Protein AF-A0A1F7TCH9-F1 (afdb_monomer_lite)

Sequence (251 aa):
MRGRGLLPLLASLLLLGGCVSLDEFERKTSEAASLRRQLDDAQARIGSLAHDAQNLRQQLEQKRVENEELTQSLSMARRYSQQTESRVADLRAQVSTQKQESETTGEKLVRIQKEFEDNLQKTRQLEASLNDTRARLARFEDRVRLQAQLEKDLEAQLAAEAKAKSVEVKREGEVVVITVASGILFAPGSVAIKSQGNKVLAKIAAALRRYPNREVQVRGNTDNQRISERLAERWETNWELSAGRATRVLR

Structure (mmCIF, N/CA/C/O backbone):
data_AF-A0A1F7TCH9-F1
#
_entry.id   AF-A0A1F7TCH9-F1
#
loop_
_atom_site.group_PDB
_atom_site.id
_atom_site.type_symbol
_atom_site.label_atom_id
_atom_site.label_alt_id
_atom_site.label_comp_id
_atom_site.label_asym_id
_atom_site.label_entity_id
_atom_site.label_seq_id
_atom_site.pdbx_PDB_ins_code
_atom_site.Cartn_x
_atom_site.Cartn_y
_atom_site.Cartn_z
_atom_site.occupancy
_atom_site.B_iso_or_equiv
_atom_site.auth_seq_id
_atom_site.auth_comp_id
_atom_site.auth_asym_id
_atom_site.auth_atom_id
_atom_site.pdbx_PDB_model_num
ATOM 1 N N . MET A 1 1 ? 63.337 46.491 -113.626 1.00 37.78 1 MET A N 1
ATOM 2 C CA . MET A 1 1 ? 64.619 47.207 -113.828 1.00 37.78 1 MET A CA 1
ATOM 3 C C . MET A 1 1 ? 65.757 46.204 -113.682 1.00 37.78 1 MET A C 1
ATOM 5 O O . MET A 1 1 ? 65.764 45.545 -112.660 1.00 37.78 1 MET A O 1
ATOM 9 N N . ARG A 1 2 ? 66.621 46.098 -114.714 1.00 38.12 2 ARG A N 1
ATOM 10 C CA . ARG A 1 2 ? 68.010 45.550 -114.779 1.00 38.12 2 ARG A CA 1
ATOM 11 C C . ARG A 1 2 ? 68.313 44.264 -113.967 1.00 38.12 2 ARG A C 1
ATOM 13 O O . ARG A 1 2 ? 68.213 44.292 -112.759 1.00 38.12 2 ARG A O 1
ATOM 20 N N . GLY A 1 3 ? 68.792 43.136 -114.494 1.00 42.72 3 GLY A N 1
ATOM 21 C CA . GLY A 1 3 ? 69.351 42.761 -115.795 1.00 42.72 3 GLY A CA 1
ATOM 22 C C . GLY A 1 3 ? 70.531 41.782 -115.599 1.00 42.72 3 GLY A C 1
ATOM 23 O O . GLY A 1 3 ? 71.309 42.012 -114.685 1.00 42.72 3 GLY A O 1
ATOM 24 N N . ARG A 1 4 ? 70.684 40.808 -116.526 1.00 46.72 4 ARG A N 1
ATOM 25 C CA . ARG A 1 4 ? 71.926 40.079 -116.940 1.00 46.72 4 ARG A CA 1
ATOM 26 C C . ARG A 1 4 ? 72.591 39.145 -115.898 1.00 46.72 4 ARG A C 1
ATOM 28 O O . ARG A 1 4 ? 72.576 39.447 -114.723 1.00 46.72 4 ARG A O 1
ATOM 35 N N . GLY A 1 5 ? 73.227 38.014 -116.229 1.00 43.25 5 GLY A N 1
ATOM 36 C CA . GLY A 1 5 ? 73.620 37.343 -117.483 1.00 43.25 5 GLY A CA 1
ATOM 37 C C . GLY A 1 5 ? 74.089 35.896 -117.166 1.00 43.25 5 GLY A C 1
ATOM 38 O O . GLY A 1 5 ? 74.333 35.586 -116.006 1.00 43.25 5 GLY A O 1
ATOM 39 N N . LEU A 1 6 ? 73.947 34.942 -118.100 1.00 44.69 6 LEU A N 1
ATOM 40 C CA . LEU A 1 6 ? 75.022 34.318 -118.915 1.00 44.69 6 LEU A CA 1
ATOM 41 C C . LEU A 1 6 ? 76.190 33.702 -118.101 1.00 44.69 6 LEU A C 1
ATOM 43 O O . LEU A 1 6 ? 76.965 34.447 -117.523 1.00 44.69 6 LEU A O 1
ATOM 47 N N . LEU A 1 7 ? 76.299 32.368 -117.970 1.00 46.91 7 LEU A N 1
ATOM 48 C CA . LEU A 1 7 ? 76.867 31.340 -118.893 1.00 46.91 7 LEU A CA 1
ATOM 49 C C . LEU A 1 7 ? 78.224 30.796 -118.308 1.00 46.91 7 LEU A C 1
ATOM 51 O O . LEU A 1 7 ? 78.677 31.346 -117.311 1.00 46.91 7 LEU A O 1
ATOM 55 N N . PRO A 1 8 ? 78.835 29.694 -118.803 1.00 66.56 8 PRO A N 1
ATOM 56 C CA . PRO A 1 8 ? 78.989 28.394 -118.123 1.00 66.56 8 PRO A CA 1
ATOM 57 C C . PRO A 1 8 ? 80.446 27.830 -118.219 1.00 66.56 8 PRO A C 1
ATOM 59 O O . PRO A 1 8 ? 81.378 28.613 -118.334 1.00 66.56 8 PRO A O 1
ATOM 62 N N . LEU A 1 9 ? 80.595 26.488 -118.266 1.00 44.91 9 LEU A N 1
ATOM 63 C CA . LEU A 1 9 ? 81.746 25.602 -118.612 1.00 44.91 9 LEU A CA 1
ATOM 64 C C . LEU A 1 9 ? 82.319 24.793 -117.426 1.00 44.91 9 LEU A C 1
ATOM 66 O O . LEU A 1 9 ? 82.747 25.365 -116.433 1.00 44.91 9 LEU A O 1
ATOM 70 N N . LEU A 1 10 ? 82.158 23.451 -117.405 1.00 45.69 10 LEU A N 1
ATOM 71 C CA . LEU A 1 10 ? 82.944 22.407 -118.126 1.00 45.69 10 LEU A CA 1
ATOM 72 C C . LEU A 1 10 ? 84.421 22.455 -117.705 1.00 45.69 10 LEU A C 1
ATOM 74 O O . LEU A 1 10 ? 85.024 23.513 -117.739 1.00 45.69 10 LEU A O 1
ATOM 78 N N . ALA A 1 11 ? 85.141 21.387 -117.397 1.00 49.59 11 ALA A N 1
ATOM 79 C CA . ALA A 1 11 ? 84.947 19.944 -117.312 1.00 49.59 11 ALA A CA 1
ATOM 80 C C . ALA A 1 11 ? 86.250 19.418 -116.680 1.00 49.59 11 ALA A C 1
ATOM 82 O O . ALA A 1 11 ? 87.277 20.073 -116.850 1.00 49.59 11 ALA A O 1
ATOM 83 N N . SER A 1 12 ? 86.265 18.248 -116.039 1.00 44.25 12 SER A N 1
ATOM 84 C CA . SER A 1 12 ? 87.438 17.350 -116.051 1.00 44.25 12 SER A CA 1
ATOM 85 C C . SER A 1 12 ? 87.080 16.000 -115.442 1.00 44.25 12 SER A C 1
ATOM 87 O O . SER A 1 12 ? 86.873 15.857 -114.242 1.00 44.25 12 SER A O 1
ATOM 89 N N . LEU A 1 13 ? 86.983 15.029 -116.342 1.00 58.38 13 LEU A N 1
ATOM 90 C CA . LEU A 1 13 ? 86.804 13.604 -116.126 1.00 58.38 13 LEU A CA 1
ATOM 91 C C . LEU A 1 13 ? 88.137 13.001 -115.648 1.00 58.38 13 LEU A C 1
ATOM 93 O O . LEU A 1 13 ? 89.156 13.225 -116.295 1.00 58.38 13 LEU A O 1
ATOM 97 N N . LEU A 1 14 ? 88.131 12.186 -114.592 1.00 48.84 14 LEU A N 1
ATOM 98 C CA . LEU A 1 14 ? 89.196 11.213 -114.319 1.00 48.84 14 LEU A CA 1
ATOM 99 C C . LEU A 1 14 ? 88.549 9.902 -113.859 1.00 48.84 14 LEU A C 1
ATOM 101 O O . LEU A 1 14 ? 88.184 9.717 -112.701 1.00 48.84 14 LEU A O 1
ATOM 105 N N . LEU A 1 15 ? 88.357 9.025 -114.844 1.00 48.44 15 LEU A N 1
ATOM 106 C CA . LEU A 1 15 ? 87.973 7.625 -114.709 1.00 48.44 15 LEU A CA 1
ATOM 107 C C . LEU A 1 15 ? 89.204 6.813 -114.278 1.00 48.44 15 LEU A C 1
ATOM 109 O O . LEU A 1 15 ? 90.132 6.638 -115.064 1.00 48.44 15 LEU A O 1
ATOM 113 N N . LEU A 1 16 ? 89.189 6.277 -113.058 1.00 50.09 16 LEU A N 1
ATOM 114 C CA . LEU A 1 16 ? 90.025 5.145 -112.650 1.00 50.09 16 LEU A CA 1
ATOM 115 C C . LEU A 1 16 ? 89.109 3.922 -112.521 1.00 50.09 16 LEU A C 1
ATOM 117 O O . LEU A 1 16 ? 88.410 3.762 -111.524 1.00 50.09 16 LEU A O 1
ATOM 121 N N . GLY A 1 17 ? 89.062 3.098 -113.571 1.00 46.31 17 GLY A N 1
ATOM 122 C CA . GLY A 1 17 ? 88.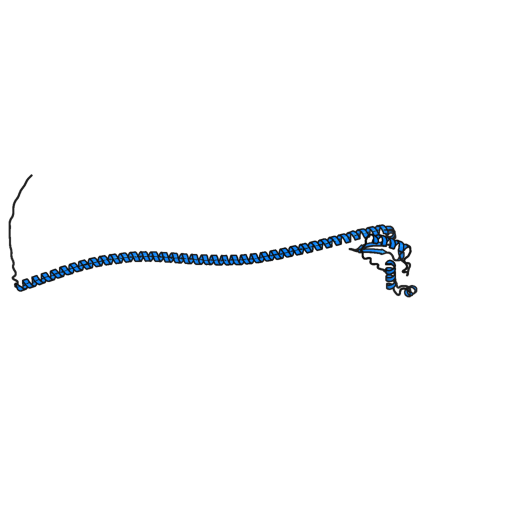297 1.852 -113.613 1.00 46.31 17 GLY A CA 1
ATOM 123 C C . GLY A 1 17 ? 89.128 0.663 -113.133 1.00 46.31 17 GLY A C 1
ATOM 124 O O . GLY A 1 17 ? 90.091 0.278 -113.791 1.00 46.31 17 GLY A O 1
ATOM 125 N N . GLY A 1 18 ? 88.738 0.060 -112.009 1.00 49.47 18 GLY A N 1
ATOM 126 C CA . GLY A 1 18 ? 89.137 -1.303 -111.654 1.00 49.47 18 GLY A CA 1
ATOM 127 C C . GLY A 1 18 ? 88.233 -2.308 -112.374 1.00 49.47 18 GLY A C 1
ATOM 128 O O . GLY A 1 18 ? 87.013 -2.210 -112.276 1.00 49.47 18 GLY A O 1
ATOM 129 N N . CYS A 1 19 ? 88.815 -3.249 -113.122 1.00 55.12 19 CYS A N 1
ATOM 130 C CA . CYS A 1 19 ? 88.076 -4.300 -113.827 1.00 55.12 19 CYS A CA 1
ATOM 131 C C . CYS A 1 19 ? 87.679 -5.424 -112.855 1.00 55.12 19 CYS A C 1
ATOM 133 O O . CYS A 1 19 ? 88.544 -6.041 -112.238 1.00 55.12 19 CYS A O 1
ATOM 135 N N . VAL A 1 20 ? 86.379 -5.699 -112.750 1.00 67.31 20 VAL A N 1
ATOM 136 C CA . VAL A 1 20 ? 85.778 -6.848 -112.047 1.00 67.31 20 VAL A CA 1
ATOM 137 C C . VAL A 1 20 ? 85.153 -7.765 -113.109 1.00 67.31 20 VAL A C 1
ATOM 139 O O . VAL A 1 20 ? 84.698 -7.267 -114.140 1.00 67.31 20 VAL A O 1
ATOM 142 N N . SER A 1 21 ? 85.147 -9.090 -112.907 1.00 72.88 21 SER A N 1
ATOM 143 C CA . SER A 1 21 ? 84.478 -10.017 -113.838 1.00 72.88 21 SER A CA 1
ATOM 144 C C . SER A 1 21 ? 82.958 -9.784 -113.848 1.00 72.88 21 SER A C 1
ATOM 146 O O . SER A 1 21 ? 82.376 -9.463 -112.811 1.00 72.88 21 SER A O 1
ATOM 148 N N . LEU A 1 22 ? 82.309 -9.917 -115.012 1.00 74.94 22 LEU A N 1
ATOM 149 C CA . LEU A 1 22 ? 80.872 -9.644 -115.175 1.00 74.94 22 LEU A CA 1
ATOM 150 C C . LEU A 1 22 ? 80.018 -10.461 -114.186 1.00 74.94 22 LEU A C 1
ATOM 152 O O . LEU A 1 22 ? 79.176 -9.891 -113.496 1.00 74.94 22 LEU A O 1
ATOM 156 N N . ASP A 1 23 ? 80.327 -11.751 -114.025 1.00 80.00 23 ASP A N 1
ATOM 157 C CA . ASP A 1 23 ? 79.653 -12.653 -113.079 1.00 80.00 23 ASP A CA 1
ATOM 158 C C . ASP A 1 23 ? 79.785 -12.192 -111.617 1.00 80.00 23 ASP A C 1
ATOM 160 O O . ASP A 1 23 ? 78.846 -12.294 -110.824 1.00 80.00 23 ASP A O 1
ATOM 164 N N . GLU A 1 24 ? 80.947 -11.662 -111.224 1.00 79.81 24 GLU A N 1
ATOM 165 C CA . GLU A 1 24 ? 81.171 -11.187 -109.858 1.00 79.81 24 GLU A CA 1
ATOM 166 C C . GLU A 1 24 ? 80.449 -9.862 -109.579 1.00 79.81 24 GLU A C 1
ATOM 168 O O . GLU A 1 24 ? 79.920 -9.671 -108.477 1.00 79.81 24 GLU A O 1
ATOM 173 N N . PHE A 1 25 ? 80.351 -8.986 -110.583 1.00 80.31 25 PHE A N 1
ATOM 174 C CA . PHE A 1 25 ? 79.536 -7.773 -110.525 1.00 80.31 25 PHE A CA 1
ATOM 175 C C . PHE A 1 25 ? 78.035 -8.101 -110.429 1.00 80.31 25 PHE A C 1
ATOM 177 O O . PHE A 1 25 ? 77.341 -7.570 -109.557 1.00 80.31 25 PHE A O 1
ATOM 184 N N . GLU A 1 26 ? 77.528 -9.024 -111.250 1.00 82.50 26 GLU A N 1
ATOM 185 C CA . GLU A 1 26 ? 76.130 -9.484 -111.198 1.00 82.50 26 GLU A CA 1
ATOM 186 C C . GLU A 1 26 ? 75.796 -10.166 -109.861 1.00 82.50 26 GLU A C 1
ATOM 188 O O . GLU A 1 26 ? 74.779 -9.861 -109.227 1.00 82.50 26 GLU A O 1
ATOM 193 N N . ARG A 1 27 ? 76.698 -11.007 -109.339 1.00 85.44 27 ARG A N 1
ATOM 194 C CA . ARG A 1 27 ? 76.541 -11.603 -108.005 1.00 85.44 27 ARG A CA 1
ATOM 195 C C . ARG A 1 27 ? 76.468 -10.530 -106.920 1.00 85.44 27 ARG A C 1
ATOM 197 O O . ARG A 1 27 ? 75.540 -10.553 -106.115 1.00 85.44 27 ARG A O 1
ATOM 204 N N . LYS A 1 28 ? 77.395 -9.568 -106.904 1.00 85.88 28 LYS A N 1
ATOM 205 C CA . LYS A 1 28 ? 77.427 -8.514 -105.875 1.00 85.88 28 LYS A CA 1
ATOM 206 C C . LYS A 1 28 ? 76.262 -7.531 -105.976 1.00 85.88 28 LYS A C 1
ATOM 208 O O . LYS A 1 28 ? 75.778 -7.074 -104.943 1.00 85.88 28 LYS A O 1
ATOM 213 N N . THR A 1 29 ? 75.760 -7.249 -107.176 1.00 87.44 29 THR A N 1
ATOM 214 C CA . THR A 1 29 ? 74.538 -6.446 -107.358 1.00 87.44 29 THR A CA 1
ATOM 215 C C . THR A 1 29 ? 73.282 -7.187 -106.892 1.00 87.44 29 THR A C 1
ATOM 217 O O . THR A 1 29 ? 72.448 -6.583 -106.216 1.00 87.44 29 THR A O 1
ATOM 220 N N . SER A 1 30 ? 73.163 -8.495 -107.155 1.00 86.38 30 SER A N 1
ATOM 221 C CA . SER A 1 30 ? 72.062 -9.317 -106.625 1.00 86.38 30 SER A CA 1
ATOM 222 C C . SER A 1 30 ? 72.111 -9.453 -105.094 1.00 86.38 30 SER A C 1
ATOM 224 O O . SER A 1 30 ? 71.082 -9.326 -104.427 1.00 86.38 30 SER A O 1
ATOM 226 N N . GLU A 1 31 ? 73.310 -9.612 -104.523 1.00 90.69 31 GLU A N 1
ATOM 227 C CA . GLU A 1 31 ? 73.552 -9.643 -103.078 1.00 90.69 31 GLU A CA 1
ATOM 228 C C . GLU A 1 31 ? 73.176 -8.296 -102.441 1.00 90.69 31 GLU A C 1
ATOM 230 O O . GLU A 1 31 ? 72.398 -8.268 -101.487 1.00 90.69 31 GLU A O 1
ATOM 235 N N . ALA A 1 32 ? 73.609 -7.171 -103.023 1.00 86.12 32 ALA A N 1
ATOM 236 C CA . ALA A 1 32 ? 73.228 -5.830 -102.576 1.00 86.12 32 ALA A CA 1
ATOM 237 C C . ALA A 1 32 ? 71.710 -5.584 -102.665 1.00 86.12 32 ALA A C 1
ATOM 239 O O . ALA A 1 32 ? 71.129 -4.997 -101.751 1.00 86.12 32 ALA A O 1
ATOM 240 N N . ALA A 1 33 ? 71.044 -6.064 -103.721 1.00 88.50 33 ALA A N 1
ATOM 241 C CA . ALA A 1 33 ? 69.588 -5.992 -103.848 1.00 88.50 33 ALA A CA 1
ATOM 242 C C . ALA A 1 33 ? 68.871 -6.844 -102.785 1.00 88.50 33 ALA A C 1
ATOM 244 O O . ALA A 1 33 ? 67.858 -6.413 -102.231 1.00 88.50 33 ALA A O 1
ATOM 245 N N . SER A 1 34 ? 69.404 -8.028 -102.464 1.00 92.19 34 SER A N 1
ATOM 246 C CA . SER A 1 34 ? 68.864 -8.901 -101.415 1.00 92.19 34 SER A CA 1
ATOM 247 C C . SER A 1 34 ? 69.022 -8.298 -100.014 1.00 92.19 34 SER A C 1
ATOM 249 O O . SER A 1 34 ? 68.052 -8.254 -99.260 1.00 92.19 34 SER A O 1
ATOM 251 N N . LEU A 1 35 ? 70.197 -7.738 -99.704 1.00 90.94 35 LEU A N 1
ATOM 252 C CA . LEU A 1 35 ? 70.476 -7.043 -98.447 1.00 90.94 35 LEU A CA 1
ATOM 253 C C . LEU A 1 35 ? 69.610 -5.791 -98.300 1.00 90.94 35 LEU A C 1
ATOM 255 O O . LEU A 1 35 ? 69.132 -5.505 -97.208 1.00 90.94 35 LEU A O 1
ATOM 259 N N . ARG A 1 36 ? 69.354 -5.070 -99.399 1.00 92.50 36 ARG A N 1
ATOM 260 C CA . ARG A 1 36 ? 68.459 -3.909 -99.392 1.00 92.50 36 ARG A CA 1
ATOM 261 C C . ARG A 1 36 ? 67.010 -4.294 -99.102 1.00 92.50 36 ARG A C 1
ATOM 263 O O . ARG A 1 36 ? 66.399 -3.664 -98.254 1.00 92.50 36 ARG A O 1
ATOM 270 N N . ARG A 1 37 ? 66.495 -5.374 -99.703 1.00 92.69 37 ARG A N 1
ATOM 271 C CA . ARG A 1 37 ? 65.162 -5.906 -99.353 1.00 92.69 37 ARG A CA 1
ATOM 272 C C . ARG A 1 37 ? 65.079 -6.344 -97.892 1.00 92.69 37 ARG A C 1
ATOM 274 O O . ARG A 1 37 ? 64.103 -6.036 -97.226 1.00 92.69 37 ARG A O 1
ATOM 281 N N . GLN A 1 38 ? 66.107 -7.024 -97.383 1.00 94.00 38 GLN A N 1
ATOM 282 C CA . GLN A 1 38 ? 66.163 -7.411 -95.969 1.00 94.00 38 GLN A CA 1
ATOM 283 C C . GLN A 1 38 ? 66.210 -6.193 -95.038 1.00 94.00 38 GLN A C 1
ATOM 285 O O . GLN A 1 38 ? 65.588 -6.222 -93.978 1.00 94.00 38 GLN A O 1
ATOM 290 N N . LEU A 1 39 ? 66.920 -5.128 -95.427 1.00 94.00 39 LEU A N 1
ATOM 291 C CA . LEU A 1 39 ? 66.938 -3.860 -94.699 1.00 94.00 39 LEU A CA 1
ATOM 292 C C . LEU A 1 39 ? 65.543 -3.223 -94.682 1.00 94.00 39 LEU A C 1
ATOM 294 O O . LEU A 1 39 ? 65.083 -2.838 -93.612 1.00 94.00 39 LEU A O 1
ATOM 298 N N . ASP A 1 40 ? 64.871 -3.158 -95.832 1.00 93.31 40 ASP A N 1
ATOM 299 C CA . ASP A 1 40 ? 63.529 -2.583 -95.961 1.00 93.31 40 ASP A CA 1
ATOM 300 C C . ASP A 1 40 ? 62.500 -3.388 -95.132 1.00 93.31 40 ASP A C 1
ATOM 302 O O . ASP A 1 40 ? 61.721 -2.811 -94.371 1.00 93.31 40 ASP A O 1
ATOM 306 N N . ASP A 1 41 ? 62.557 -4.726 -95.179 1.00 94.56 41 ASP A N 1
ATOM 307 C CA . ASP A 1 41 ? 61.713 -5.619 -94.369 1.00 94.56 41 ASP A CA 1
ATOM 308 C C . ASP A 1 41 ? 61.998 -5.479 -92.865 1.00 94.56 41 ASP A C 1
ATOM 310 O O . ASP A 1 41 ? 61.075 -5.457 -92.043 1.00 94.56 41 ASP A O 1
ATOM 314 N N . ALA A 1 42 ? 63.274 -5.381 -92.477 1.00 92.69 42 ALA A N 1
ATOM 315 C CA . ALA A 1 42 ? 63.665 -5.158 -91.090 1.00 92.69 42 ALA A CA 1
ATOM 316 C C . ALA A 1 42 ? 63.197 -3.782 -90.596 1.00 92.69 42 ALA A C 1
ATOM 318 O O . ALA A 1 42 ? 62.683 -3.680 -89.483 1.00 92.69 42 ALA A O 1
ATOM 319 N N . GLN A 1 43 ? 63.303 -2.739 -91.426 1.00 94.88 43 GLN A N 1
ATOM 320 C CA . GLN A 1 43 ? 62.797 -1.398 -91.127 1.00 94.88 43 GLN A CA 1
ATOM 321 C C . GLN A 1 43 ? 61.272 -1.392 -90.965 1.00 94.88 43 GLN A C 1
ATOM 323 O O . GLN A 1 43 ? 60.769 -0.812 -90.001 1.00 94.88 43 GLN A O 1
ATOM 328 N N . ALA A 1 44 ? 60.536 -2.096 -91.831 1.00 94.06 44 ALA A N 1
ATOM 329 C CA . ALA A 1 44 ? 59.086 -2.245 -91.710 1.00 94.06 44 ALA A CA 1
ATOM 330 C C . ALA A 1 44 ? 58.688 -2.984 -90.418 1.00 94.06 44 ALA A C 1
ATOM 332 O O . ALA A 1 44 ? 57.789 -2.543 -89.697 1.00 94.06 44 ALA A O 1
ATOM 333 N N . ARG A 1 45 ? 59.397 -4.069 -90.071 1.00 95.44 45 ARG A N 1
ATOM 334 C CA . ARG A 1 45 ? 59.186 -4.804 -88.810 1.00 95.44 45 ARG A CA 1
ATOM 335 C C . ARG A 1 45 ? 59.486 -3.949 -87.583 1.00 95.44 45 ARG A C 1
ATOM 337 O O . ARG A 1 45 ? 58.706 -3.979 -86.636 1.00 95.44 45 ARG A O 1
ATOM 344 N N . ILE A 1 46 ? 60.574 -3.175 -87.596 1.00 95.62 46 ILE A N 1
ATOM 345 C CA . ILE A 1 46 ? 60.905 -2.231 -86.516 1.00 95.62 46 ILE A CA 1
ATOM 346 C C . ILE A 1 46 ? 59.790 -1.191 -86.364 1.00 95.62 46 ILE A C 1
ATOM 348 O O . ILE A 1 46 ? 59.385 -0.911 -85.239 1.00 95.62 46 ILE A O 1
ATOM 352 N N . GLY A 1 47 ? 59.254 -0.670 -87.472 1.00 95.12 47 GLY A N 1
ATOM 353 C CA . GLY A 1 47 ? 58.119 0.254 -87.458 1.00 95.12 47 GLY A CA 1
ATOM 354 C C . GLY A 1 47 ? 56.862 -0.349 -86.821 1.00 95.12 47 GLY A C 1
ATOM 355 O O . GLY A 1 47 ? 56.278 0.265 -85.929 1.00 95.12 47 GLY A O 1
ATOM 356 N N . SER A 1 48 ? 56.485 -1.572 -87.215 1.00 95.94 48 SER A N 1
ATOM 357 C CA . SER A 1 48 ? 55.339 -2.287 -86.625 1.00 95.94 48 SER A CA 1
ATOM 358 C C . SER A 1 48 ? 55.540 -2.550 -85.133 1.00 95.94 48 SER A C 1
ATOM 360 O O . SER A 1 48 ? 54.673 -2.223 -84.329 1.00 95.94 48 SER A O 1
ATOM 362 N N . LEU A 1 49 ? 56.706 -3.074 -84.743 1.00 96.00 49 LEU A N 1
ATOM 363 C CA . LEU A 1 49 ? 57.018 -3.358 -83.340 1.00 96.00 49 LEU A CA 1
ATOM 364 C C . LEU A 1 49 ? 57.067 -2.083 -82.491 1.00 96.00 49 LEU A C 1
ATOM 366 O O . LEU A 1 49 ? 56.664 -2.107 -81.330 1.00 96.00 49 LEU A O 1
ATOM 370 N N . ALA A 1 50 ? 57.537 -0.964 -83.049 1.00 95.88 50 ALA A N 1
ATOM 371 C CA . ALA A 1 50 ? 57.512 0.327 -82.369 1.00 95.88 50 ALA A CA 1
ATOM 372 C C . ALA A 1 50 ? 56.072 0.813 -82.132 1.00 95.88 50 ALA A C 1
ATOM 374 O O . ALA A 1 50 ? 55.770 1.302 -81.041 1.00 95.88 50 ALA A O 1
ATOM 375 N N . HIS A 1 51 ? 55.184 0.633 -83.115 1.00 96.19 51 HIS A N 1
ATOM 376 C CA . HIS A 1 51 ? 53.765 0.955 -82.979 1.00 96.19 51 HIS A CA 1
ATOM 377 C C . HIS A 1 51 ? 53.071 0.063 -81.937 1.00 96.19 51 HIS A C 1
ATOM 379 O O . HIS A 1 51 ? 52.400 0.572 -81.039 1.00 96.19 51 HIS A O 1
ATOM 385 N N . ASP A 1 52 ? 53.305 -1.249 -81.976 1.00 96.44 52 ASP A N 1
ATOM 386 C CA . ASP A 1 52 ? 52.748 -2.190 -80.998 1.00 96.44 52 ASP A CA 1
ATOM 387 C C . ASP A 1 52 ? 53.254 -1.901 -79.580 1.00 96.44 52 ASP A C 1
ATOM 389 O O . ASP A 1 52 ? 52.474 -1.892 -78.627 1.00 96.44 52 ASP A O 1
ATOM 393 N N . ALA A 1 53 ? 54.545 -1.583 -79.427 1.00 95.75 53 ALA A N 1
ATOM 394 C CA . ALA A 1 53 ? 55.115 -1.175 -78.147 1.00 95.75 53 ALA A CA 1
ATOM 395 C C . ALA A 1 53 ? 54.481 0.123 -77.621 1.00 95.75 53 ALA A C 1
ATOM 397 O O . ALA A 1 53 ? 54.284 0.261 -76.412 1.00 95.75 53 ALA A O 1
ATOM 398 N N . GLN A 1 54 ? 54.141 1.070 -78.500 1.00 96.38 54 GLN A N 1
ATOM 399 C CA . GLN A 1 54 ? 53.416 2.284 -78.122 1.00 96.38 54 GLN A CA 1
ATOM 400 C C . GLN A 1 54 ? 51.982 1.966 -77.672 1.00 96.38 54 GLN A C 1
ATOM 402 O O . GLN A 1 54 ? 51.568 2.439 -76.612 1.00 96.38 54 GLN A O 1
ATOM 407 N N . ASN A 1 55 ? 51.258 1.129 -78.417 1.00 97.44 55 ASN A N 1
ATOM 408 C CA . ASN A 1 55 ? 49.891 0.721 -78.084 1.00 97.44 55 ASN A CA 1
ATOM 409 C C . ASN A 1 55 ? 49.837 -0.040 -76.751 1.00 97.44 55 ASN A C 1
ATOM 411 O O . ASN A 1 55 ? 49.020 0.272 -75.884 1.00 97.44 55 ASN A O 1
ATOM 415 N N . LEU A 1 56 ? 50.752 -0.993 -76.544 1.00 96.56 56 LEU A N 1
ATOM 416 C CA . LEU A 1 56 ? 50.861 -1.747 -75.293 1.00 96.56 56 LEU A CA 1
ATOM 417 C C . LEU A 1 56 ? 51.185 -0.836 -74.105 1.00 96.56 56 LEU A C 1
ATOM 419 O O . LEU A 1 56 ? 50.617 -1.014 -73.029 1.00 96.56 56 LEU A O 1
ATOM 423 N N . ARG A 1 57 ? 52.052 0.169 -74.287 1.00 96.81 57 ARG A N 1
ATOM 424 C CA . ARG A 1 57 ? 52.334 1.167 -73.241 1.00 96.81 57 ARG A CA 1
ATOM 425 C C . ARG A 1 57 ? 51.092 1.974 -72.873 1.00 96.81 57 ARG A C 1
ATOM 427 O O . ARG A 1 57 ? 50.848 2.167 -71.688 1.00 96.81 57 ARG A O 1
ATOM 434 N N . GLN A 1 58 ? 50.300 2.403 -73.856 1.00 96.94 58 GLN A N 1
ATOM 435 C CA . GLN A 1 58 ? 49.053 3.132 -73.601 1.00 96.94 58 GLN A CA 1
ATOM 436 C C . GLN A 1 58 ? 48.028 2.273 -72.851 1.00 96.94 58 GLN A C 1
ATOM 438 O O . GLN A 1 58 ? 47.440 2.739 -71.879 1.00 96.94 58 GLN A O 1
ATOM 443 N N . GLN A 1 59 ? 47.854 1.009 -73.248 1.00 96.88 59 GLN A N 1
ATOM 444 C CA . GLN A 1 59 ? 46.951 0.086 -72.552 1.00 96.88 59 GLN A CA 1
ATOM 445 C C . GLN A 1 59 ? 47.405 -0.190 -71.117 1.00 96.88 59 GLN A C 1
ATOM 447 O O . GLN A 1 59 ? 46.581 -0.220 -70.205 1.00 96.88 59 GLN A O 1
ATOM 452 N N . LEU A 1 60 ? 48.710 -0.376 -70.904 1.00 97.19 60 LEU A N 1
ATOM 453 C CA . LEU A 1 60 ? 49.262 -0.615 -69.575 1.00 97.19 60 LEU A CA 1
ATOM 454 C C . LEU A 1 60 ? 49.057 0.600 -68.667 1.00 97.19 60 LEU A C 1
ATOM 456 O O . LEU A 1 60 ? 48.697 0.430 -67.505 1.00 97.19 60 LEU A O 1
ATOM 460 N N . GLU A 1 61 ? 49.218 1.809 -69.202 1.00 96.38 61 GLU A N 1
ATOM 461 C CA . GLU A 1 61 ? 48.950 3.038 -68.458 1.00 96.38 61 GLU A CA 1
ATOM 462 C C . GLU A 1 61 ? 47.460 3.202 -68.137 1.00 96.38 61 GLU A C 1
ATOM 464 O O . GLU A 1 61 ? 47.101 3.460 -66.992 1.00 96.38 61 GLU A O 1
ATOM 469 N N . GLN A 1 62 ? 46.572 2.935 -69.100 1.00 97.06 62 GLN A N 1
ATOM 470 C CA . GLN A 1 62 ? 45.127 2.945 -68.860 1.00 97.06 62 GLN A CA 1
ATOM 471 C C . GLN A 1 62 ? 44.728 1.948 -67.763 1.00 97.06 62 GLN A C 1
ATOM 473 O O . GLN A 1 62 ? 43.948 2.282 -66.872 1.00 97.06 62 GLN A O 1
ATOM 478 N N . LYS A 1 63 ? 45.285 0.731 -67.795 1.00 96.62 63 LYS A N 1
ATOM 479 C CA . LYS A 1 63 ? 45.029 -0.282 -66.765 1.00 96.62 63 LYS A CA 1
ATOM 480 C C . LYS A 1 63 ? 45.613 0.087 -65.407 1.00 96.62 63 LYS A C 1
ATOM 482 O O . LYS A 1 63 ? 45.028 -0.298 -64.399 1.00 96.62 63 LYS A O 1
ATOM 487 N N . ARG A 1 64 ? 46.723 0.828 -65.356 1.00 97.12 64 ARG A N 1
ATOM 488 C CA . ARG A 1 64 ? 47.257 1.369 -64.098 1.00 97.12 64 ARG A CA 1
ATOM 489 C C . ARG A 1 64 ? 46.303 2.377 -63.479 1.00 97.12 64 ARG A C 1
ATOM 491 O O . ARG A 1 64 ? 45.938 2.195 -62.323 1.00 97.12 64 ARG A O 1
ATOM 498 N N . VAL A 1 65 ? 45.836 3.348 -64.262 1.00 97.25 65 VAL A N 1
ATOM 499 C CA . VAL A 1 65 ? 44.865 4.351 -63.798 1.00 97.25 65 VAL A CA 1
ATOM 500 C C . VAL A 1 65 ? 43.575 3.680 -63.314 1.00 97.25 65 VAL A C 1
ATOM 502 O O . VAL A 1 65 ? 43.131 3.935 -62.199 1.00 97.25 65 VAL A O 1
ATOM 505 N N . GLU A 1 66 ? 43.023 2.740 -64.088 1.00 97.06 66 GLU A N 1
ATOM 506 C CA . GLU A 1 66 ? 41.824 1.983 -63.691 1.00 97.06 66 GLU A CA 1
ATOM 507 C C . GLU A 1 66 ? 42.043 1.200 -62.380 1.00 97.06 66 GLU A C 1
ATOM 509 O O . GLU A 1 66 ? 41.168 1.153 -61.515 1.00 97.06 66 GLU A O 1
ATOM 514 N N . ASN A 1 67 ? 43.222 0.596 -62.192 1.00 96.19 67 ASN A N 1
ATOM 515 C CA . ASN A 1 67 ? 43.544 -0.137 -60.967 1.00 96.19 67 ASN A CA 1
ATOM 516 C C . ASN A 1 67 ? 43.676 0.791 -59.749 1.00 96.19 67 ASN A C 1
ATOM 518 O O . ASN A 1 67 ? 43.227 0.438 -58.655 1.00 96.19 67 ASN A O 1
ATOM 522 N N . GLU A 1 68 ? 44.254 1.978 -59.936 1.00 96.88 68 GLU A N 1
ATOM 523 C CA . GLU A 1 68 ? 44.348 3.003 -58.896 1.00 96.88 68 GLU A CA 1
ATOM 524 C C . GLU A 1 68 ? 42.958 3.494 -58.473 1.00 96.88 68 GLU A C 1
ATOM 526 O O . GLU A 1 68 ? 42.659 3.518 -57.276 1.00 96.88 68 GLU A O 1
ATOM 531 N N . GLU A 1 69 ? 42.071 3.784 -59.429 1.00 97.06 69 GLU A N 1
ATOM 532 C CA . GLU A 1 69 ? 40.679 4.175 -59.161 1.00 97.06 69 GLU A CA 1
ATOM 533 C C . GLU A 1 69 ? 39.902 3.074 -58.424 1.00 97.06 69 GLU A C 1
ATOM 535 O O . GLU A 1 69 ? 39.241 3.333 -57.410 1.00 97.06 69 GLU A O 1
ATOM 540 N N . LEU A 1 70 ? 40.018 1.819 -58.875 1.00 97.25 70 LEU A N 1
ATOM 541 C CA . LEU A 1 70 ? 39.389 0.674 -58.211 1.00 97.25 70 LEU A CA 1
ATOM 542 C C . LEU A 1 70 ? 39.926 0.476 -56.789 1.00 97.25 70 LEU A C 1
ATOM 544 O O . LEU A 1 70 ? 39.153 0.195 -55.870 1.00 97.25 70 LEU A O 1
ATOM 548 N N . THR A 1 71 ? 41.230 0.662 -56.583 1.00 97.12 71 THR A N 1
ATOM 549 C CA . THR A 1 71 ? 41.859 0.569 -55.259 1.00 97.12 71 THR A CA 1
ATOM 550 C C . THR A 1 71 ? 41.332 1.655 -54.322 1.00 97.12 71 THR A C 1
ATOM 552 O O . THR A 1 71 ? 41.001 1.369 -53.164 1.00 97.12 71 THR A O 1
ATOM 555 N N . GLN A 1 72 ? 41.180 2.885 -54.818 1.00 97.31 72 GLN A N 1
ATOM 556 C CA . GLN A 1 72 ? 40.583 3.981 -54.056 1.00 97.31 72 GLN A CA 1
ATOM 557 C C . GLN A 1 72 ? 39.122 3.680 -53.696 1.00 97.31 72 GLN A C 1
ATOM 559 O O . GLN A 1 72 ? 38.758 3.759 -52.519 1.00 97.31 72 GLN A O 1
ATOM 564 N N . SER A 1 73 ? 38.311 3.246 -54.664 1.00 97.38 73 SER A N 1
ATOM 565 C CA . SER A 1 73 ? 36.906 2.873 -54.449 1.00 97.38 73 SER A CA 1
ATOM 566 C C . SER A 1 73 ? 36.756 1.749 -53.415 1.00 97.38 73 SER A C 1
ATOM 568 O O . SER A 1 73 ? 35.978 1.868 -52.465 1.00 97.38 73 SER A O 1
ATOM 570 N N . LEU A 1 74 ? 37.579 0.699 -53.513 1.00 97.62 74 LEU A N 1
ATOM 571 C CA . LEU A 1 74 ? 37.589 -0.407 -52.554 1.00 97.62 74 LEU A CA 1
ATOM 572 C C . LEU A 1 74 ? 37.959 0.066 -51.142 1.00 97.62 74 LEU A C 1
ATOM 574 O O . LEU A 1 74 ? 37.360 -0.378 -50.160 1.00 97.62 74 LEU A O 1
ATOM 578 N N . SER A 1 75 ? 38.931 0.974 -51.020 1.00 97.06 75 SER A N 1
ATOM 579 C CA . SER A 1 75 ? 39.323 1.538 -49.724 1.00 97.06 75 SER A CA 1
ATOM 580 C C . SER A 1 75 ? 38.187 2.343 -49.079 1.00 97.06 75 SER A C 1
ATOM 582 O O . SER A 1 75 ? 37.952 2.218 -47.874 1.00 97.06 75 SER A O 1
ATOM 584 N N . MET A 1 76 ? 37.431 3.098 -49.880 1.00 97.31 76 MET A N 1
ATOM 585 C CA . MET A 1 76 ? 36.267 3.856 -49.423 1.00 97.31 76 MET A CA 1
ATOM 586 C C . MET A 1 76 ? 35.125 2.927 -49.013 1.00 97.31 76 MET A C 1
ATOM 588 O O . MET A 1 76 ? 34.583 3.075 -47.918 1.00 97.31 76 MET A O 1
ATOM 592 N N . ALA A 1 77 ? 34.813 1.917 -49.829 1.00 96.88 77 ALA A N 1
ATOM 593 C CA . ALA A 1 77 ? 33.797 0.915 -49.513 1.00 96.88 77 ALA A CA 1
ATOM 594 C C . ALA A 1 77 ? 34.106 0.176 -48.198 1.00 96.88 77 ALA A C 1
ATOM 596 O O . ALA A 1 77 ? 33.220 0.001 -47.362 1.00 96.88 77 ALA A O 1
ATOM 597 N N . ARG A 1 78 ? 35.376 -0.183 -47.962 1.00 97.50 78 ARG A N 1
ATOM 598 C CA . ARG A 1 78 ? 35.817 -0.799 -46.697 1.00 97.50 78 ARG A CA 1
ATOM 599 C C . ARG A 1 78 ? 35.584 0.115 -45.497 1.00 97.50 78 ARG A C 1
ATOM 601 O O . ARG A 1 78 ? 35.058 -0.348 -44.489 1.00 97.50 78 ARG A O 1
ATOM 608 N N . ARG A 1 79 ? 35.922 1.405 -45.609 1.00 97.31 79 ARG A N 1
ATOM 609 C CA . ARG A 1 79 ? 35.674 2.390 -44.540 1.00 97.31 79 ARG A CA 1
ATOM 610 C C . ARG A 1 79 ? 34.182 2.535 -44.243 1.00 97.31 79 ARG A C 1
ATOM 612 O O . ARG A 1 79 ? 33.798 2.537 -43.077 1.00 97.31 79 ARG A O 1
ATOM 619 N N . TYR A 1 80 ? 33.341 2.594 -45.276 1.00 97.19 80 TYR A N 1
ATOM 620 C CA . TYR A 1 80 ? 31.888 2.650 -45.097 1.00 97.19 80 TYR A CA 1
ATOM 621 C C . TYR A 1 80 ? 31.322 1.383 -44.446 1.00 97.19 80 TYR A C 1
ATOM 623 O O . TYR A 1 80 ? 30.473 1.497 -43.559 1.00 97.19 80 TYR A O 1
ATOM 631 N N . SER A 1 81 ? 31.807 0.193 -44.823 1.00 97.31 81 SER A N 1
ATOM 632 C CA . SER A 1 81 ? 31.413 -1.068 -44.172 1.00 97.31 81 SER A CA 1
ATOM 633 C C . SER A 1 81 ? 31.775 -1.051 -42.689 1.00 97.31 81 SER A C 1
ATOM 635 O O . SER A 1 81 ? 30.904 -1.251 -41.849 1.00 97.31 81 SER A O 1
ATOM 637 N N . GLN A 1 82 ? 33.020 -0.691 -42.359 1.00 97.44 82 GLN A N 1
ATOM 638 C CA . GLN A 1 82 ? 33.492 -0.595 -40.973 1.00 97.44 82 GLN A CA 1
ATOM 639 C C . GLN A 1 82 ? 32.674 0.407 -40.148 1.00 97.44 82 GLN A C 1
ATOM 641 O O . GLN A 1 82 ? 32.286 0.120 -39.015 1.00 97.44 82 GLN A O 1
ATOM 646 N N . GLN A 1 83 ? 32.362 1.576 -40.716 1.00 97.69 83 GLN A N 1
ATOM 647 C CA . GLN A 1 83 ? 31.530 2.571 -40.041 1.00 97.69 83 GLN A CA 1
ATOM 648 C C . GLN A 1 83 ? 30.102 2.057 -39.815 1.00 97.69 83 GLN A C 1
ATOM 650 O O . GLN A 1 83 ? 29.514 2.304 -38.762 1.00 97.69 83 GLN A O 1
ATOM 655 N N . THR A 1 84 ? 29.536 1.346 -40.789 1.00 96.81 84 THR A N 1
ATOM 656 C CA . THR A 1 84 ? 28.180 0.793 -40.692 1.00 96.81 84 THR A CA 1
ATOM 657 C C . THR A 1 84 ? 28.118 -0.332 -39.665 1.00 96.81 84 THR A C 1
ATOM 659 O O . THR A 1 84 ? 27.203 -0.350 -38.846 1.00 96.81 84 THR A O 1
ATOM 662 N N . GLU A 1 85 ? 29.110 -1.220 -39.645 1.00 96.88 85 GLU A N 1
ATOM 663 C CA . GLU A 1 85 ? 29.242 -2.281 -38.642 1.00 96.88 85 GLU A CA 1
ATOM 664 C C . GLU A 1 85 ? 29.351 -1.707 -37.227 1.00 96.88 85 GLU A C 1
ATOM 666 O O . GLU A 1 85 ? 28.640 -2.164 -36.332 1.00 96.88 85 GLU A O 1
ATOM 671 N N . SER A 1 86 ? 30.154 -0.653 -37.046 1.00 97.56 86 SER A N 1
ATOM 672 C CA . SER A 1 86 ? 30.259 0.068 -35.773 1.00 97.56 86 SER A CA 1
ATOM 673 C C . SER A 1 86 ? 28.907 0.648 -35.334 1.00 97.56 86 SER A C 1
ATOM 675 O O . SER A 1 86 ? 28.424 0.357 -34.241 1.00 97.56 86 SER A O 1
ATOM 677 N N . ARG A 1 87 ? 28.200 1.351 -36.232 1.00 97.88 87 ARG A N 1
ATOM 678 C CA . ARG A 1 87 ? 26.858 1.893 -35.942 1.00 97.88 87 ARG A CA 1
ATOM 679 C C . ARG A 1 87 ? 25.837 0.806 -35.606 1.00 97.88 87 ARG A C 1
ATOM 681 O O . ARG A 1 87 ? 24.974 1.021 -34.758 1.00 97.88 87 ARG A O 1
ATOM 688 N N . VAL A 1 88 ? 25.900 -0.348 -36.271 1.00 97.69 88 VAL A N 1
ATOM 689 C CA . VAL A 1 88 ? 25.021 -1.489 -35.978 1.00 97.69 88 VAL A CA 1
ATOM 690 C C . VAL A 1 88 ? 25.333 -2.074 -34.602 1.00 97.69 88 VAL A C 1
ATOM 692 O O . VAL A 1 88 ? 24.399 -2.417 -33.875 1.00 97.69 88 VAL A O 1
ATOM 695 N N . ALA A 1 89 ? 26.609 -2.175 -34.225 1.00 97.50 89 ALA A N 1
ATOM 696 C CA . ALA A 1 89 ? 27.008 -2.620 -32.894 1.00 97.50 89 ALA A CA 1
ATOM 697 C C . ALA A 1 89 ? 26.493 -1.661 -31.805 1.00 97.50 89 ALA A C 1
ATOM 699 O O . ALA A 1 89 ? 25.854 -2.114 -30.854 1.00 97.50 89 ALA A O 1
ATOM 700 N N . ASP A 1 90 ? 26.663 -0.351 -32.001 1.00 97.75 90 ASP A N 1
ATOM 701 C CA . ASP A 1 90 ? 26.191 0.678 -31.068 1.00 97.75 90 ASP A CA 1
ATOM 702 C C . ASP A 1 90 ? 24.665 0.657 -30.906 1.00 97.75 90 ASP A C 1
ATOM 704 O O . ASP A 1 90 ? 24.149 0.665 -29.787 1.00 97.75 90 ASP A O 1
ATOM 708 N N . LEU A 1 91 ? 23.919 0.578 -32.014 1.00 97.69 91 LEU A N 1
ATOM 709 C CA . LEU A 1 91 ? 22.455 0.509 -31.974 1.00 97.69 91 LEU A CA 1
ATOM 710 C C . LEU A 1 91 ? 21.959 -0.765 -31.284 1.00 97.69 91 LEU A C 1
ATOM 712 O O . LEU A 1 91 ? 20.992 -0.718 -30.524 1.00 97.69 91 LEU A O 1
ATOM 716 N N . ARG A 1 92 ? 22.624 -1.906 -31.505 1.00 97.69 92 ARG A N 1
ATOM 717 C CA . ARG A 1 92 ? 22.295 -3.156 -30.802 1.00 97.69 92 ARG A CA 1
ATOM 718 C C . ARG A 1 92 ? 22.535 -3.033 -29.302 1.00 97.69 92 ARG A C 1
ATOM 720 O O . ARG A 1 92 ? 21.693 -3.491 -28.530 1.00 97.69 92 ARG A O 1
ATOM 727 N N . ALA A 1 93 ? 23.633 -2.394 -28.896 1.00 97.38 93 ALA A N 1
ATOM 728 C CA . ALA A 1 93 ? 23.905 -2.121 -27.490 1.00 97.38 93 ALA A CA 1
ATOM 729 C C . ALA A 1 93 ? 22.803 -1.239 -26.879 1.00 97.38 93 ALA A C 1
ATOM 731 O O . ALA A 1 93 ? 22.221 -1.618 -25.865 1.00 97.38 93 ALA A O 1
ATOM 732 N N . GLN A 1 94 ? 22.422 -0.142 -27.543 1.00 97.75 94 GLN A N 1
ATOM 733 C CA . GLN A 1 94 ? 21.353 0.751 -27.073 1.00 97.75 94 GLN A CA 1
ATOM 734 C C . GLN A 1 94 ? 20.004 0.039 -26.925 1.00 97.75 94 GLN A C 1
ATOM 736 O O . GLN A 1 94 ? 19.363 0.164 -25.884 1.00 97.75 94 GLN A O 1
ATOM 741 N N . VAL A 1 95 ? 19.590 -0.753 -27.922 1.00 97.94 95 VAL A N 1
ATOM 742 C CA . VAL A 1 95 ? 18.338 -1.526 -27.851 1.00 97.94 95 VAL A CA 1
ATOM 743 C C . VAL A 1 95 ? 18.378 -2.529 -26.697 1.00 97.94 95 VAL A C 1
ATOM 745 O O . VAL A 1 95 ? 17.373 -2.711 -26.012 1.00 97.94 95 VAL A O 1
ATOM 748 N N . SER A 1 96 ? 19.527 -3.166 -26.451 1.00 97.25 96 SER A N 1
ATOM 749 C CA . SER A 1 96 ? 19.672 -4.104 -25.334 1.00 97.25 96 SER A CA 1
ATOM 750 C C . SER A 1 96 ? 19.535 -3.413 -23.973 1.00 97.25 96 SER A C 1
ATOM 752 O O . SER A 1 96 ? 18.793 -3.902 -23.122 1.00 97.25 96 SER A O 1
ATOM 754 N N . THR A 1 97 ? 20.150 -2.239 -23.804 1.00 97.75 97 THR A N 1
ATOM 755 C CA . THR A 1 97 ? 20.039 -1.428 -22.585 1.00 97.75 97 THR A CA 1
ATOM 756 C C . THR A 1 97 ? 18.609 -0.944 -22.381 1.00 97.75 97 THR A C 1
ATOM 758 O O . THR A 1 97 ? 18.034 -1.143 -21.314 1.00 97.75 97 THR A O 1
ATOM 761 N N . GLN A 1 98 ? 17.985 -0.389 -23.422 1.00 97.31 98 GLN A N 1
ATOM 762 C CA . GLN A 1 98 ? 16.616 0.117 -23.343 1.00 97.31 98 GLN A CA 1
ATOM 763 C C . GLN A 1 98 ? 15.610 -0.999 -23.033 1.00 97.31 98 GLN A C 1
ATOM 765 O O . GLN A 1 98 ? 14.642 -0.790 -22.300 1.00 97.31 98 GLN A O 1
ATOM 770 N N . LYS A 1 99 ? 15.848 -2.210 -23.549 1.00 97.31 99 LYS A N 1
ATOM 771 C CA . LYS A 1 99 ? 15.041 -3.383 -23.215 1.00 97.31 99 LYS A CA 1
ATOM 772 C C . LYS A 1 99 ? 15.152 -3.735 -21.729 1.00 97.31 99 LYS A C 1
ATOM 774 O O . LYS A 1 99 ? 14.121 -3.907 -21.086 1.00 97.31 99 LYS A O 1
ATOM 779 N N . GLN A 1 100 ? 16.364 -3.771 -21.173 1.00 97.00 100 GLN A N 1
ATOM 780 C CA . GLN A 1 100 ? 16.576 -4.014 -19.739 1.00 97.00 100 GLN A CA 1
ATOM 781 C C . GLN A 1 100 ? 15.930 -2.921 -18.869 1.00 97.00 100 GLN A C 1
ATOM 783 O O . GLN A 1 100 ? 15.288 -3.210 -17.859 1.00 97.00 100 GLN A O 1
ATOM 788 N N . GLU A 1 101 ? 16.036 -1.654 -19.268 1.00 96.81 101 GLU A N 1
ATOM 789 C CA . GLU A 1 101 ? 15.379 -0.538 -18.577 1.00 96.81 101 GLU A CA 1
ATOM 790 C C . GLU A 1 101 ? 13.849 -0.654 -18.615 1.00 96.81 101 GLU A C 1
ATOM 792 O O . GLU A 1 101 ? 13.177 -0.421 -17.606 1.00 96.81 101 GLU A O 1
ATOM 797 N N . SER A 1 102 ? 13.281 -1.065 -19.750 1.00 96.94 102 SER A N 1
ATOM 798 C CA . SER A 1 102 ? 11.841 -1.302 -19.876 1.00 96.94 102 SER A CA 1
ATOM 799 C C . SER A 1 102 ? 11.375 -2.474 -19.010 1.00 96.94 102 SER A C 1
ATOM 801 O O . SER A 1 102 ? 10.324 -2.377 -18.377 1.00 96.94 102 SER A O 1
ATOM 803 N N . GLU A 1 103 ? 12.139 -3.566 -18.961 1.00 96.81 103 GLU A N 1
ATOM 804 C CA . GLU A 1 103 ? 11.840 -4.733 -18.120 1.00 96.81 103 GLU A CA 1
ATOM 805 C C . GLU A 1 103 ? 11.869 -4.351 -16.635 1.00 96.81 103 GLU A C 1
ATOM 807 O O . GLU A 1 103 ? 10.892 -4.564 -15.916 1.00 96.81 103 GLU A O 1
ATOM 812 N N . THR A 1 104 ? 12.931 -3.673 -16.189 1.00 96.69 104 THR A N 1
ATOM 813 C CA . THR A 1 104 ? 13.051 -3.217 -14.794 1.00 96.69 104 THR A CA 1
ATOM 814 C C . THR A 1 104 ? 11.977 -2.198 -14.413 1.00 96.69 104 THR A C 1
ATOM 816 O O . THR A 1 104 ? 11.472 -2.216 -13.289 1.00 96.69 104 THR A O 1
ATOM 819 N N . THR A 1 105 ? 11.590 -1.314 -15.334 1.00 96.94 105 THR A N 1
ATOM 820 C CA . THR A 1 105 ? 10.486 -0.370 -15.117 1.00 96.94 105 THR A CA 1
ATOM 821 C C . THR A 1 105 ? 9.149 -1.103 -15.017 1.00 96.94 105 THR A C 1
ATOM 823 O O . THR A 1 105 ? 8.366 -0.807 -14.114 1.00 96.94 105 THR A O 1
ATOM 826 N N . GLY A 1 106 ? 8.911 -2.103 -15.871 1.00 97.00 106 GLY A N 1
ATOM 827 C CA . GLY A 1 106 ? 7.733 -2.969 -15.796 1.00 97.00 106 GLY A CA 1
ATOM 828 C C . GLY A 1 106 ? 7.627 -3.693 -14.452 1.00 97.00 106 GLY A C 1
ATOM 829 O O . GLY A 1 106 ? 6.576 -3.662 -13.813 1.00 97.00 106 GLY A O 1
ATOM 830 N N . GLU A 1 107 ? 8.730 -4.256 -13.956 1.00 97.12 107 GLU A N 1
ATOM 831 C CA . GLU A 1 107 ? 8.766 -4.888 -12.633 1.00 97.12 107 GLU A CA 1
ATOM 832 C C . GLU A 1 107 ? 8.466 -3.911 -11.489 1.00 97.12 107 GLU A C 1
ATOM 834 O O . GLU A 1 107 ? 7.767 -4.264 -10.534 1.00 97.12 107 GLU A O 1
ATOM 839 N N . LYS A 1 108 ? 8.995 -2.682 -11.557 1.00 97.50 108 LYS A N 1
ATOM 840 C CA . LYS A 1 108 ? 8.715 -1.639 -10.557 1.00 97.50 108 LYS A CA 1
ATOM 841 C C . LYS A 1 108 ? 7.241 -1.241 -10.568 1.00 97.50 108 LYS A C 1
ATOM 843 O O . LYS A 1 108 ? 6.661 -1.099 -9.496 1.00 97.50 108 LYS A O 1
ATOM 848 N N . LEU A 1 109 ? 6.629 -1.109 -11.746 1.00 97.75 109 LEU A N 1
ATOM 849 C CA . LEU A 1 109 ? 5.205 -0.784 -11.876 1.00 97.75 109 LEU A CA 1
ATOM 850 C C . LEU A 1 109 ? 4.318 -1.858 -11.242 1.00 97.75 109 LEU A C 1
ATOM 852 O O . LEU A 1 109 ? 3.421 -1.522 -10.474 1.00 97.75 109 LEU A O 1
ATOM 856 N N . VAL A 1 110 ? 4.614 -3.137 -11.486 1.00 97.81 110 VAL A N 1
ATOM 857 C CA . VAL A 1 110 ? 3.875 -4.250 -10.867 1.00 97.81 110 VAL A CA 1
ATOM 858 C C . VAL A 1 110 ? 4.022 -4.237 -9.341 1.00 97.81 110 VAL A C 1
ATOM 860 O O . VAL A 1 110 ? 3.035 -4.432 -8.630 1.00 97.81 110 VAL A O 1
ATOM 863 N N . ARG A 1 111 ? 5.226 -3.963 -8.814 1.00 97.81 111 ARG A N 1
ATOM 864 C CA . ARG A 1 111 ? 5.435 -3.827 -7.359 1.00 97.81 111 ARG A CA 1
ATOM 865 C C . ARG A 1 111 ? 4.633 -2.672 -6.770 1.00 97.81 111 ARG A C 1
ATOM 867 O O . ARG A 1 111 ? 3.926 -2.881 -5.791 1.00 97.81 111 ARG A O 1
ATOM 874 N N . ILE A 1 112 ? 4.699 -1.492 -7.387 1.00 98.06 112 ILE A N 1
ATOM 875 C CA . ILE A 1 112 ? 3.969 -0.301 -6.929 1.00 98.06 112 ILE A CA 1
ATOM 876 C C . ILE A 1 112 ? 2.459 -0.546 -6.964 1.00 98.06 112 ILE A C 1
ATOM 878 O O . ILE A 1 112 ? 1.760 -0.178 -6.023 1.00 98.06 112 ILE A O 1
ATOM 882 N N . GLN A 1 113 ? 1.947 -1.195 -8.011 1.00 97.56 113 GLN A N 1
ATOM 883 C CA . GLN A 1 113 ? 0.528 -1.524 -8.112 1.00 97.56 113 GLN A CA 1
ATOM 884 C C . GLN A 1 113 ? 0.084 -2.450 -6.972 1.00 97.56 113 GLN A C 1
ATOM 886 O O . GLN A 1 113 ? -0.933 -2.187 -6.331 1.00 97.56 113 GLN A O 1
ATOM 891 N N . LYS A 1 114 ? 0.884 -3.476 -6.658 1.00 98.00 114 LYS A N 1
ATOM 892 C CA . LYS A 1 114 ? 0.614 -4.377 -5.533 1.00 98.00 114 LYS A CA 1
ATOM 893 C C . LYS A 1 114 ? 0.653 -3.650 -4.185 1.00 98.00 114 LYS A C 1
ATOM 895 O O . LYS A 1 114 ? -0.253 -3.813 -3.375 1.00 98.00 114 LYS A O 1
ATOM 900 N N . GLU A 1 115 ? 1.667 -2.819 -3.950 1.00 97.94 115 GLU A N 1
ATOM 901 C CA . GLU A 1 115 ? 1.774 -2.025 -2.717 1.00 97.94 115 GLU A CA 1
ATOM 902 C C . GLU A 1 115 ? 0.606 -1.045 -2.559 1.00 97.94 115 GLU A C 1
ATOM 904 O O . GLU A 1 115 ? 0.109 -0.838 -1.449 1.00 97.94 115 GLU A O 1
ATOM 909 N N . PHE A 1 116 ? 0.140 -0.454 -3.661 1.00 98.06 116 PHE A N 1
ATOM 910 C CA . PHE A 1 116 ? -1.023 0.425 -3.663 1.00 98.06 116 PHE A CA 1
ATOM 911 C C . PHE A 1 116 ? -2.305 -0.328 -3.281 1.00 98.06 116 PHE A C 1
ATOM 913 O O . PHE A 1 116 ? -3.065 0.151 -2.436 1.00 98.06 116 PHE A O 1
ATOM 920 N N . GLU A 1 117 ? -2.528 -1.516 -3.847 1.00 97.56 117 GLU A N 1
ATOM 921 C CA . GLU A 1 117 ? -3.665 -2.376 -3.501 1.00 97.56 117 GLU A CA 1
ATOM 922 C C . GLU A 1 117 ? -3.623 -2.816 -2.029 1.00 97.56 117 GLU A C 1
ATOM 924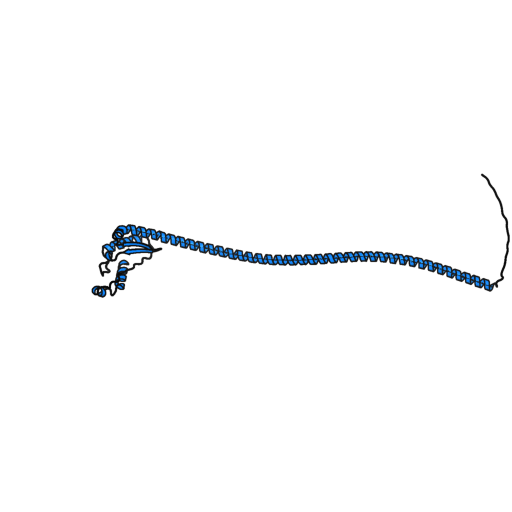 O O . GLU A 1 117 ? -4.628 -2.690 -1.320 1.00 97.56 117 GLU A O 1
ATOM 929 N N . ASP A 1 118 ? -2.456 -3.239 -1.536 1.00 98.00 118 ASP A N 1
ATOM 930 C CA . ASP A 1 118 ? -2.253 -3.623 -0.134 1.00 98.00 118 ASP A CA 1
ATOM 931 C C . ASP A 1 118 ? -2.518 -2.443 0.818 1.00 98.00 118 ASP A C 1
ATOM 933 O O . ASP A 1 118 ? -3.175 -2.591 1.855 1.00 98.00 118 ASP A O 1
ATOM 937 N N . ASN A 1 119 ? -2.046 -1.244 0.467 1.00 98.19 119 ASN A N 1
ATOM 938 C CA . ASN A 1 119 ? -2.287 -0.038 1.256 1.00 98.19 119 ASN A CA 1
ATOM 939 C C . ASN A 1 119 ? -3.765 0.368 1.245 1.00 98.19 119 ASN A C 1
ATOM 941 O O . ASN A 1 119 ? -4.298 0.738 2.291 1.00 98.19 119 ASN A O 1
ATOM 945 N N . LEU A 1 120 ? -4.459 0.238 0.111 1.00 98.25 120 LEU A N 1
ATOM 946 C CA . LEU A 1 120 ? -5.899 0.489 0.032 1.00 98.25 120 LEU A CA 1
ATOM 947 C C . LEU A 1 120 ? -6.685 -0.466 0.944 1.00 98.25 120 LEU A C 1
ATOM 949 O O . LEU A 1 120 ? -7.613 -0.039 1.635 1.00 98.25 120 LEU A O 1
ATOM 953 N N . GLN A 1 121 ? -6.304 -1.747 0.984 1.00 97.62 121 GLN A N 1
ATOM 954 C CA . GLN A 1 121 ? -6.918 -2.721 1.889 1.00 97.62 121 GLN A CA 1
ATOM 955 C C . GLN A 1 121 ? -6.672 -2.373 3.361 1.00 97.62 121 GLN A C 1
ATOM 957 O O . GLN A 1 121 ? -7.620 -2.382 4.151 1.00 97.62 121 GLN A O 1
ATOM 962 N N . LYS A 1 122 ? -5.438 -2.007 3.728 1.00 97.69 122 LYS A N 1
ATOM 963 C CA . LYS A 1 122 ? -5.107 -1.570 5.095 1.00 97.69 122 LYS A CA 1
ATOM 964 C C . LYS A 1 122 ? -5.909 -0.341 5.510 1.00 97.69 122 LYS A C 1
ATOM 966 O O . LYS A 1 122 ? -6.449 -0.324 6.613 1.00 97.69 122 LYS A O 1
ATOM 971 N N . THR A 1 123 ? -6.048 0.653 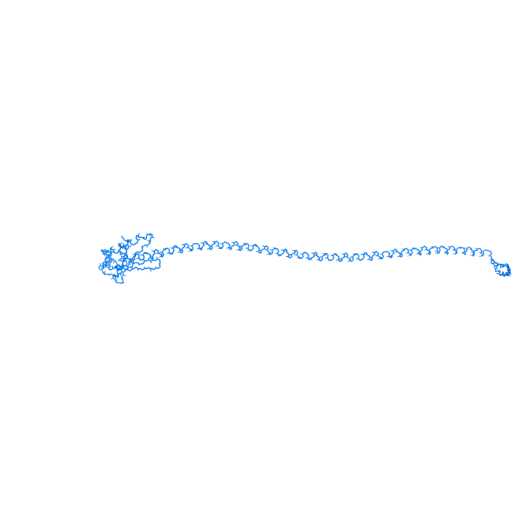4.632 1.00 97.81 123 THR A N 1
ATOM 972 C CA . THR A 1 123 ? -6.857 1.849 4.911 1.00 97.81 123 THR A CA 1
ATOM 973 C C . THR A 1 123 ? -8.310 1.479 5.201 1.00 97.81 123 THR A C 1
ATOM 975 O O . THR A 1 123 ? -8.848 1.902 6.220 1.00 97.81 123 THR A O 1
ATOM 978 N N . ARG A 1 124 ? -8.922 0.600 4.394 1.00 97.56 124 ARG A N 1
ATOM 979 C CA . ARG A 1 124 ? -10.297 0.122 4.640 1.00 97.56 124 ARG A CA 1
ATOM 980 C C . ARG A 1 124 ? -10.435 -0.614 5.976 1.00 97.56 124 ARG A C 1
ATOM 982 O O . ARG A 1 124 ? -11.423 -0.431 6.685 1.00 97.56 124 ARG A O 1
ATOM 989 N N . GLN A 1 125 ? -9.454 -1.444 6.336 1.00 97.62 125 GLN A N 1
ATOM 990 C CA . GLN A 1 125 ? -9.445 -2.148 7.624 1.00 97.62 125 GLN A CA 1
ATOM 991 C C . GLN A 1 125 ? -9.323 -1.177 8.804 1.00 97.62 125 GLN A C 1
ATOM 993 O O . GLN A 1 125 ? -10.030 -1.326 9.803 1.00 97.62 125 GLN A O 1
ATOM 998 N N . LEU A 1 126 ? -8.459 -0.165 8.685 1.00 97.81 126 LEU A N 1
ATOM 999 C CA . LEU A 1 126 ? -8.293 0.870 9.703 1.00 97.81 126 LEU A CA 1
ATOM 1000 C C . LEU A 1 126 ? -9.563 1.705 9.868 1.00 97.81 126 LEU A C 1
ATOM 1002 O O . LEU A 1 126 ? -9.980 1.939 10.999 1.00 97.81 126 LEU A O 1
ATOM 1006 N N . GLU A 1 127 ? -10.218 2.095 8.775 1.00 97.88 127 GLU A N 1
ATOM 1007 C CA . GLU A 1 127 ? -11.499 2.811 8.816 1.00 97.88 127 GLU A CA 1
ATOM 1008 C C . GLU A 1 127 ? -12.589 1.995 9.524 1.00 97.88 127 GLU A C 1
ATOM 1010 O O . GLU A 1 127 ? -13.302 2.524 10.381 1.00 97.88 127 GLU A O 1
ATOM 1015 N N . ALA A 1 128 ? -12.689 0.695 9.228 1.00 97.88 128 ALA A N 1
ATOM 1016 C CA . ALA A 1 128 ? -13.637 -0.195 9.894 1.00 97.88 128 ALA A CA 1
ATOM 1017 C C . ALA A 1 128 ? -13.352 -0.320 11.402 1.00 97.88 128 ALA A C 1
ATOM 1019 O O . ALA A 1 128 ? -14.263 -0.170 12.218 1.00 97.88 128 ALA A O 1
ATOM 1020 N N . SER A 1 129 ? -12.086 -0.531 11.776 1.00 98.00 129 SER A N 1
ATOM 1021 C CA . SER A 1 129 ? -11.654 -0.618 13.179 1.00 98.00 129 SER A CA 1
ATOM 1022 C C . SER A 1 129 ? -11.904 0.685 13.946 1.00 98.00 129 SER A C 1
ATOM 1024 O O . SER A 1 129 ? -12.360 0.686 15.092 1.00 98.00 129 SER A O 1
ATOM 1026 N N . LEU A 1 130 ? -11.667 1.820 13.293 1.00 97.88 130 LEU A N 1
ATOM 1027 C CA . LEU A 1 130 ? -11.863 3.142 13.869 1.00 97.88 130 LEU A CA 1
ATOM 1028 C C . LEU A 1 130 ? -13.352 3.453 14.076 1.00 97.88 130 LEU A C 1
ATOM 1030 O O . LEU A 1 130 ? -13.720 4.007 15.113 1.00 97.88 130 LEU A O 1
ATOM 1034 N N . ASN A 1 131 ? -14.218 3.038 13.150 1.00 97.44 131 ASN A N 1
ATOM 1035 C CA . ASN A 1 131 ? -15.668 3.140 13.318 1.00 97.44 131 ASN A CA 1
ATOM 1036 C C . ASN A 1 131 ? -16.189 2.238 14.449 1.00 97.44 131 ASN A C 1
ATOM 1038 O O . ASN A 1 131 ? -16.991 2.700 15.262 1.00 97.44 131 ASN A O 1
ATOM 1042 N N . ASP A 1 132 ? -15.701 0.997 14.561 1.00 97.75 132 ASP A N 1
ATOM 1043 C CA . ASP A 1 132 ? -16.049 0.108 15.681 1.00 97.75 132 ASP A CA 1
ATOM 1044 C C . ASP A 1 132 ? -15.598 0.700 17.025 1.00 97.75 132 ASP A C 1
ATOM 1046 O O . ASP A 1 132 ? -16.378 0.783 17.975 1.00 97.75 132 ASP A O 1
ATOM 1050 N N . THR A 1 133 ? -14.366 1.208 17.090 1.00 97.31 133 THR A N 1
ATOM 1051 C CA . THR A 1 133 ? -13.818 1.833 18.302 1.00 97.31 133 THR A CA 1
ATOM 1052 C C . THR A 1 133 ? -14.619 3.069 18.708 1.00 97.31 133 THR A C 1
ATOM 1054 O O . THR A 1 133 ? -14.960 3.220 19.882 1.00 97.31 133 THR A O 1
ATOM 1057 N N . ARG A 1 134 ? -14.996 3.926 17.749 1.00 97.31 134 ARG A N 1
ATOM 1058 C CA . ARG A 1 134 ? -15.878 5.078 18.000 1.00 97.31 134 ARG A CA 1
ATOM 1059 C C . ARG A 1 134 ? -17.242 4.646 18.533 1.00 97.31 134 ARG A C 1
ATOM 1061 O O . ARG A 1 134 ? -17.730 5.240 19.490 1.00 97.31 134 ARG A O 1
ATOM 1068 N N . ALA A 1 135 ? -17.839 3.599 17.964 1.00 96.88 135 ALA A N 1
ATOM 1069 C CA . ALA A 1 135 ? -19.121 3.077 18.434 1.00 96.88 135 ALA A CA 1
ATOM 1070 C C . ALA A 1 135 ? -19.025 2.503 19.859 1.00 96.88 135 ALA A C 1
ATOM 1072 O O . ALA A 1 135 ? -19.926 2.715 20.672 1.00 96.88 135 ALA A O 1
ATOM 1073 N N . ARG A 1 136 ? -17.930 1.804 20.190 1.00 95.94 136 ARG A N 1
ATOM 1074 C CA . ARG A 1 136 ? -17.668 1.320 21.556 1.00 95.94 136 ARG A CA 1
ATOM 1075 C C . ARG A 1 136 ? -17.485 2.469 22.540 1.00 95.94 136 ARG A C 1
ATOM 1077 O O . ARG A 1 136 ? -18.047 2.404 23.630 1.00 95.94 136 ARG A O 1
ATOM 1084 N N . LEU A 1 137 ? -16.748 3.509 22.150 1.00 95.69 137 LEU A N 1
ATOM 1085 C CA . LEU A 1 137 ? -16.531 4.685 22.988 1.00 95.69 137 LEU A CA 1
ATOM 1086 C C . LEU A 1 137 ?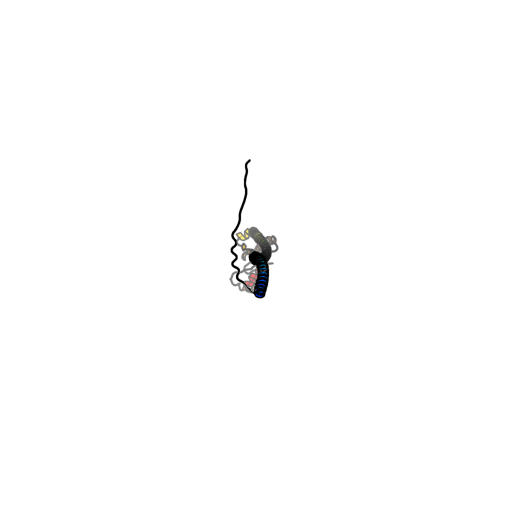 -17.847 5.415 23.272 1.00 95.69 137 LEU A C 1
ATOM 1088 O O . LEU A 1 137 ? -18.144 5.666 24.432 1.00 95.69 137 LEU A O 1
ATOM 1092 N N . ALA A 1 138 ? -18.679 5.644 22.253 1.00 95.06 138 ALA A N 1
ATOM 1093 C CA . ALA A 1 138 ? -19.991 6.267 22.435 1.00 95.06 138 ALA A CA 1
ATOM 1094 C C . ALA A 1 138 ? -20.875 5.469 23.413 1.00 95.06 138 ALA A C 1
ATOM 1096 O O . ALA A 1 138 ? -21.451 6.029 24.343 1.00 95.06 138 ALA A O 1
ATOM 1097 N N . ARG A 1 139 ? -20.914 4.133 23.278 1.00 91.81 139 ARG A N 1
ATOM 1098 C CA . ARG A 1 139 ? -21.638 3.262 24.225 1.00 91.81 139 ARG A CA 1
ATOM 1099 C C . ARG A 1 139 ? -21.069 3.350 25.641 1.00 91.81 139 ARG A C 1
ATOM 1101 O O . ARG A 1 139 ? -21.828 3.313 26.606 1.00 91.81 139 ARG A O 1
ATOM 1108 N N . PHE A 1 140 ? -19.748 3.428 25.781 1.00 90.12 140 PHE A N 1
ATOM 1109 C CA . PHE A 1 140 ? -19.090 3.579 27.076 1.00 90.12 140 PHE A CA 1
ATOM 1110 C C . PHE A 1 140 ? -19.445 4.920 27.731 1.00 90.12 140 PHE A C 1
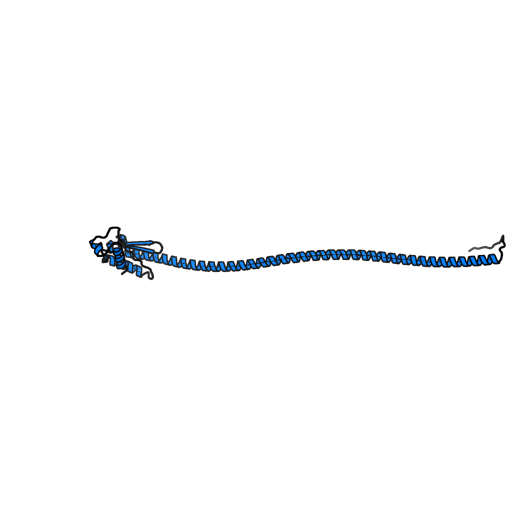ATOM 1112 O O . PHE A 1 140 ? -19.859 4.942 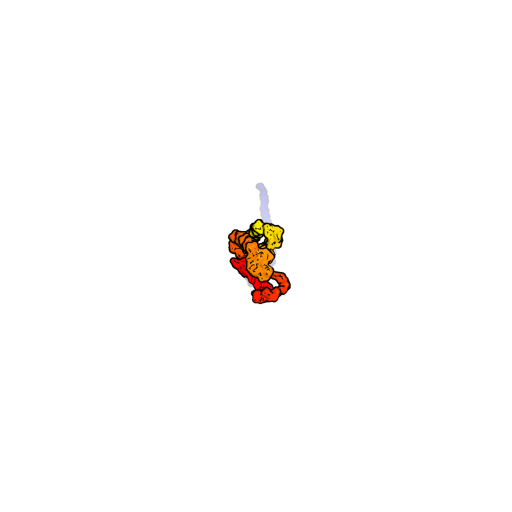28.890 1.00 90.12 140 PHE A O 1
ATOM 1119 N N . GLU A 1 141 ? -19.360 6.019 26.982 1.00 91.12 141 GLU A N 1
ATOM 1120 C CA . GLU A 1 141 ? -19.727 7.362 27.443 1.00 91.12 141 GLU A CA 1
ATOM 1121 C C . GLU A 1 141 ? -21.195 7.429 27.882 1.00 91.12 141 GLU A C 1
ATOM 1123 O O . GLU A 1 141 ? -21.489 7.947 28.963 1.00 91.12 141 GLU A O 1
ATOM 1128 N N . ASP A 1 142 ? -22.106 6.827 27.112 1.00 90.62 142 ASP A N 1
ATOM 1129 C CA . ASP A 1 142 ? -23.521 6.730 27.475 1.00 90.62 142 ASP A CA 1
ATOM 1130 C C . ASP A 1 142 ? -23.724 5.952 28.783 1.00 90.62 142 ASP A C 1
ATOM 1132 O O . ASP A 1 142 ? -24.467 6.402 29.662 1.00 90.62 142 ASP A O 1
ATOM 1136 N N . ARG A 1 143 ? -23.027 4.819 28.971 1.00 88.56 143 ARG A N 1
ATOM 1137 C CA . ARG A 1 143 ? -23.085 4.050 30.230 1.00 88.56 143 ARG A CA 1
ATOM 1138 C C . ARG A 1 143 ? -22.596 4.874 31.416 1.00 88.56 143 ARG A C 1
ATOM 1140 O O . ARG A 1 143 ? -23.288 4.938 32.433 1.00 88.56 143 ARG A O 1
ATOM 1147 N N . VAL A 1 144 ? -21.449 5.541 31.284 1.00 89.50 144 VAL A N 1
ATOM 1148 C CA . VAL A 1 144 ? -20.880 6.395 32.339 1.00 89.50 144 VAL A CA 1
ATOM 1149 C C . VAL A 1 144 ? -21.816 7.560 32.669 1.00 89.50 144 VAL A C 1
ATOM 1151 O O . VAL A 1 144 ? -22.047 7.856 33.846 1.00 89.50 144 VAL A O 1
ATOM 1154 N N . ARG A 1 145 ? -22.410 8.197 31.655 1.00 90.44 145 ARG A N 1
ATOM 1155 C CA . ARG A 1 145 ? -23.375 9.288 31.836 1.00 90.44 145 ARG A CA 1
ATOM 1156 C C . ARG A 1 145 ? -24.613 8.822 32.593 1.00 90.44 145 ARG A C 1
ATOM 1158 O O . ARG A 1 145 ? -25.004 9.460 33.571 1.00 90.44 145 ARG A O 1
ATOM 1165 N N . LEU A 1 146 ? -25.222 7.718 32.163 1.00 89.69 146 LEU A N 1
ATOM 1166 C CA . LEU A 1 146 ? -26.394 7.153 32.833 1.00 89.69 146 LEU A CA 1
ATOM 1167 C C . LEU A 1 146 ? -26.067 6.744 34.274 1.00 89.69 146 LEU A C 1
ATOM 1169 O O . LEU A 1 146 ? -26.927 6.818 35.148 1.00 89.69 146 LEU A O 1
ATOM 1173 N N . GLN A 1 147 ? -24.830 6.321 34.536 1.00 89.62 147 GLN A N 1
ATOM 1174 C CA . GLN A 1 147 ? -24.378 5.970 35.875 1.00 89.62 147 GLN A CA 1
ATOM 1175 C C . GLN A 1 147 ? -24.245 7.174 36.803 1.00 89.62 147 GLN A C 1
ATOM 1177 O O . GLN A 1 147 ? -24.687 7.119 37.949 1.00 89.62 147 GLN A O 1
ATOM 1182 N N . ALA A 1 148 ? -23.700 8.276 36.292 1.00 91.38 148 ALA A N 1
ATOM 1183 C CA . ALA A 1 148 ? -23.635 9.539 37.019 1.00 91.38 148 ALA A CA 1
ATOM 1184 C C . ALA A 1 148 ? -25.035 10.057 37.390 1.00 91.38 148 ALA A C 1
ATOM 1186 O O . ALA A 1 148 ? -25.243 10.587 38.480 1.00 91.38 148 ALA A O 1
ATOM 1187 N N . GLN A 1 149 ? -26.003 9.899 36.481 1.00 92.25 149 GLN A N 1
ATOM 1188 C CA . GLN A 1 149 ? -27.389 10.299 36.727 1.00 92.25 149 GLN A CA 1
ATOM 1189 C C . GLN A 1 149 ? -28.049 9.433 37.806 1.00 92.25 149 GLN A C 1
ATOM 1191 O O . GLN A 1 149 ? -28.686 9.978 38.705 1.00 92.25 149 GLN A O 1
ATOM 1196 N N . LEU A 1 150 ? -27.846 8.111 37.757 1.00 92.69 150 LEU A N 1
ATOM 1197 C CA . LEU A 1 150 ? -28.351 7.189 38.774 1.00 92.69 150 LEU A CA 1
ATOM 1198 C C . LEU A 1 150 ? -27.770 7.492 40.161 1.00 92.69 150 LEU A C 1
ATOM 1200 O O . LEU A 1 150 ? -28.528 7.551 41.125 1.00 92.69 150 LEU A O 1
ATOM 1204 N N . GLU A 1 151 ? -26.454 7.702 40.262 1.00 93.69 151 GLU A N 1
ATOM 1205 C CA . GLU A 1 151 ? -25.796 8.092 41.517 1.00 93.69 151 GLU A CA 1
ATOM 1206 C C . GLU A 1 151 ? -26.445 9.351 42.099 1.00 93.69 151 GLU A C 1
ATOM 1208 O O . GLU A 1 151 ? -26.924 9.328 43.229 1.00 93.69 151 GLU A O 1
ATOM 1213 N N . LYS A 1 152 ? -26.566 10.409 41.290 1.00 93.75 152 LYS A N 1
ATOM 1214 C CA . LYS A 1 152 ? -27.160 11.680 41.718 1.00 93.75 152 LYS A CA 1
ATOM 1215 C C . LYS A 1 152 ? -28.624 11.536 42.152 1.00 93.75 152 LYS A C 1
ATOM 1217 O O . LYS A 1 152 ? -29.041 12.146 43.136 1.00 93.75 152 LYS A O 1
ATOM 1222 N N . ASP A 1 153 ? -29.417 10.749 41.425 1.00 93.06 153 ASP A N 1
ATOM 1223 C CA . ASP A 1 153 ? -30.812 10.473 41.786 1.00 93.06 153 ASP A CA 1
ATOM 1224 C C . ASP A 1 153 ? -30.914 9.700 43.113 1.00 93.06 153 ASP A C 1
ATOM 1226 O O . ASP A 1 153 ? -31.775 10.010 43.942 1.00 93.06 153 ASP A O 1
ATOM 1230 N N . LEU A 1 154 ? -30.040 8.712 43.329 1.00 94.06 154 LEU A N 1
ATOM 1231 C CA . LEU A 1 154 ? -29.978 7.934 44.569 1.00 94.06 154 LEU A CA 1
ATOM 1232 C C . LEU A 1 154 ? -29.545 8.799 45.754 1.00 94.06 154 LEU A C 1
ATOM 1234 O O . LEU A 1 154 ? -30.201 8.757 46.794 1.00 94.06 154 LEU A O 1
ATOM 1238 N N . GLU A 1 155 ? -28.500 9.613 45.595 1.00 93.69 155 GLU A N 1
ATOM 1239 C CA . GLU A 1 155 ? -28.049 10.572 46.610 1.00 93.69 155 GLU A CA 1
ATOM 1240 C C . GLU A 1 155 ? -29.174 11.530 47.014 1.00 93.69 155 GLU A C 1
ATOM 1242 O O . GLU A 1 155 ? -29.407 11.750 48.203 1.00 93.69 155 GLU A O 1
ATOM 1247 N N . ALA A 1 156 ? -29.928 12.052 46.039 1.00 93.06 156 ALA A N 1
ATOM 1248 C CA . ALA A 1 156 ? -31.054 12.941 46.305 1.00 93.06 156 ALA A CA 1
ATOM 1249 C C . ALA A 1 156 ? -32.196 12.233 47.057 1.00 93.06 156 ALA A C 1
ATOM 1251 O O . ALA A 1 156 ? -32.733 12.777 48.024 1.00 93.06 156 ALA A O 1
ATOM 1252 N N . GLN A 1 157 ? -32.568 11.013 46.652 1.00 93.44 157 GLN A N 1
ATOM 1253 C CA . GLN A 1 157 ? -33.657 10.262 47.295 1.00 93.44 157 GLN A CA 1
ATOM 1254 C C . GLN A 1 157 ? -33.303 9.748 48.701 1.00 93.44 157 GLN A C 1
ATOM 1256 O O . GLN A 1 157 ? -34.196 9.594 49.546 1.00 93.44 157 GLN A O 1
ATOM 1261 N N . LEU A 1 158 ? -32.018 9.483 48.948 1.00 94.19 158 LEU A N 1
ATOM 1262 C CA . LEU A 1 158 ? -31.494 8.884 50.179 1.00 94.19 158 LEU A CA 1
ATOM 1263 C C . LEU A 1 158 ? -30.748 9.901 51.057 1.00 94.19 158 LEU A C 1
ATOM 1265 O O . LEU A 1 158 ? -30.076 9.513 52.009 1.00 94.19 158 LEU A O 1
ATOM 1269 N N . ALA A 1 159 ? -30.874 11.203 50.780 1.00 94.06 159 ALA A N 1
ATOM 1270 C CA . ALA A 1 159 ? -30.129 12.259 51.470 1.00 94.06 159 ALA A CA 1
ATOM 1271 C C . ALA A 1 159 ? -30.312 12.242 53.000 1.00 94.06 159 ALA A C 1
ATOM 1273 O O . ALA A 1 159 ? -29.367 12.489 53.751 1.00 94.06 159 ALA A O 1
ATOM 1274 N N . ALA A 1 160 ? -31.520 11.926 53.482 1.00 93.56 160 ALA A N 1
ATOM 1275 C CA . ALA A 1 160 ? -31.800 11.830 54.914 1.00 93.56 160 ALA A CA 1
ATOM 1276 C C . ALA A 1 160 ? -31.088 10.624 55.550 1.00 93.56 160 ALA A C 1
ATOM 1278 O O . ALA A 1 160 ? -30.469 10.743 56.608 1.00 93.56 160 ALA A O 1
ATOM 1279 N N . GLU A 1 161 ? -31.143 9.473 54.883 1.00 94.94 161 GLU A N 1
ATOM 1280 C CA . GLU A 1 161 ? -30.479 8.240 55.290 1.00 94.94 161 GLU A CA 1
ATOM 1281 C C . GLU A 1 161 ? -28.948 8.363 55.246 1.00 94.94 161 GLU A C 1
ATOM 1283 O O . GLU A 1 161 ? -28.268 7.861 56.148 1.00 94.94 161 GLU A O 1
ATOM 1288 N N . ALA A 1 162 ? -28.418 9.073 54.248 1.00 92.19 162 ALA A N 1
ATOM 1289 C CA . ALA A 1 162 ? -27.000 9.384 54.112 1.00 92.19 162 ALA A CA 1
ATOM 1290 C C . ALA A 1 162 ? -26.516 10.332 55.213 1.00 92.19 162 ALA A C 1
ATOM 1292 O O . ALA A 1 162 ? -25.513 10.058 55.873 1.00 92.19 162 ALA A O 1
ATOM 1293 N N . LYS A 1 163 ? -27.284 11.388 55.519 1.00 92.88 163 LYS A N 1
ATOM 1294 C CA . LYS A 1 163 ? -27.005 12.282 56.656 1.00 92.88 163 LYS A CA 1
ATOM 1295 C C . LYS A 1 163 ? -26.995 11.528 57.990 1.00 92.88 163 LYS A C 1
ATOM 1297 O O . LYS A 1 163 ? -26.187 11.832 58.864 1.00 92.88 163 LYS A O 1
ATOM 1302 N N . ALA A 1 164 ? -27.858 10.522 58.130 1.00 92.94 164 ALA A N 1
ATOM 1303 C CA . ALA A 1 164 ? -27.896 9.630 59.287 1.00 92.94 164 ALA A CA 1
ATOM 1304 C C . ALA A 1 164 ? -26.807 8.534 59.274 1.00 92.94 164 ALA A C 1
ATOM 1306 O O . ALA A 1 164 ? -26.800 7.690 60.169 1.00 92.94 164 ALA A O 1
ATOM 1307 N N . LYS A 1 165 ? -25.904 8.519 58.279 1.00 92.19 165 LYS A N 1
ATOM 1308 C CA . LYS A 1 165 ? -24.857 7.496 58.074 1.00 92.19 165 LYS A CA 1
ATOM 1309 C C . LYS A 1 165 ? -25.398 6.064 57.982 1.00 92.19 165 LYS A C 1
ATOM 1311 O O . LYS A 1 165 ? -24.720 5.101 58.328 1.00 92.19 165 LYS A O 1
ATOM 1316 N N . SER A 1 166 ? -26.645 5.925 57.542 1.00 92.38 166 SER A N 1
ATOM 1317 C CA . SER A 1 166 ? -27.322 4.632 57.397 1.00 92.38 166 SER A CA 1
ATOM 1318 C C . SER A 1 166 ? -27.259 4.082 55.973 1.00 92.38 166 SER A C 1
ATOM 1320 O O . SER A 1 166 ? -27.437 2.878 55.781 1.00 92.38 166 SER A O 1
ATOM 1322 N N . VAL A 1 167 ? -26.984 4.950 54.995 1.00 95.75 167 VAL A N 1
ATOM 1323 C CA . VAL A 1 167 ? -26.780 4.611 53.586 1.00 95.75 167 VAL A CA 1
ATOM 1324 C C . VAL A 1 167 ? -25.603 5.414 53.035 1.00 95.75 167 VAL A C 1
ATOM 1326 O O . VAL A 1 167 ? -25.443 6.581 53.374 1.00 95.75 167 VAL A O 1
ATOM 1329 N N . GLU A 1 168 ? -24.810 4.806 52.168 1.00 95.38 168 GLU A N 1
ATOM 1330 C CA . GLU A 1 168 ? -23.770 5.455 51.373 1.00 95.38 168 GLU A CA 1
ATOM 1331 C C . GLU A 1 168 ? -23.966 5.060 49.907 1.00 95.38 168 GLU A C 1
ATOM 1333 O O . GLU A 1 168 ? -24.276 3.905 49.608 1.00 95.38 168 GLU A O 1
ATOM 1338 N N . VAL A 1 169 ? -23.817 6.021 49.000 1.00 95.25 169 VAL A N 1
ATOM 1339 C CA . VAL A 1 169 ? -23.884 5.808 47.552 1.00 95.25 169 VAL A CA 1
ATOM 1340 C C . VAL A 1 169 ? -22.555 6.270 46.979 1.00 95.25 169 VAL A C 1
ATOM 1342 O O . VAL A 1 169 ? -22.109 7.371 47.290 1.00 95.25 169 VAL A O 1
ATOM 1345 N N . LYS A 1 170 ? -21.909 5.422 46.180 1.00 93.06 170 LYS A N 1
ATOM 1346 C CA . LYS A 1 170 ? -20.620 5.736 45.565 1.00 93.06 170 LYS A CA 1
ATOM 1347 C C . LYS A 1 170 ? -20.509 5.099 44.192 1.00 93.06 170 LYS A C 1
ATOM 1349 O O . LYS A 1 170 ? -20.825 3.922 44.017 1.00 93.06 170 LYS A O 1
ATOM 1354 N N . ARG A 1 171 ? -20.001 5.844 43.219 1.00 90.94 171 ARG A N 1
ATOM 1355 C CA . ARG A 1 171 ? -19.616 5.307 41.911 1.00 90.94 171 ARG A CA 1
ATOM 1356 C C . ARG A 1 171 ? -18.180 4.787 41.899 1.00 90.94 171 ARG A C 1
ATOM 1358 O O . ARG A 1 171 ? -17.245 5.461 42.327 1.00 90.94 171 ARG A O 1
ATOM 1365 N N . GLU A 1 172 ? -18.008 3.602 41.327 1.00 88.56 172 GLU A N 1
ATOM 1366 C CA . GLU A 1 172 ? -16.718 2.956 41.097 1.00 88.56 172 GLU A CA 1
ATOM 1367 C C . GLU A 1 172 ? -16.652 2.505 39.633 1.00 88.56 172 GLU A C 1
ATOM 1369 O O . GLU A 1 172 ? -17.206 1.477 39.249 1.00 88.56 172 GLU A O 1
ATOM 1374 N N . GLY A 1 173 ? -16.025 3.316 38.776 1.00 82.44 173 GLY A N 1
ATOM 1375 C CA . GLY A 1 173 ? -15.988 3.060 37.334 1.00 82.44 173 GLY A CA 1
ATOM 1376 C C . GLY A 1 173 ? -17.393 2.993 36.722 1.00 82.44 173 GLY A C 1
ATOM 1377 O O . GLY A 1 173 ? -18.124 3.984 36.724 1.00 82.44 173 GLY A O 1
ATOM 1378 N N . GLU A 1 174 ? -17.765 1.823 36.198 1.00 83.06 174 GLU A N 1
ATOM 1379 C CA . GLU A 1 174 ? -19.070 1.572 35.566 1.00 83.06 174 GLU A CA 1
ATOM 1380 C C . GLU A 1 174 ? -20.170 1.138 36.555 1.00 83.06 174 GLU A C 1
ATOM 1382 O O . GLU A 1 174 ? -21.321 0.974 36.148 1.00 83.06 174 GLU A O 1
ATOM 1387 N N . VAL A 1 175 ? -19.858 0.962 37.848 1.00 89.25 175 VAL A N 1
ATOM 1388 C CA . VAL A 1 175 ? -20.811 0.480 38.865 1.00 89.25 175 VAL A CA 1
ATOM 1389 C C . VAL A 1 175 ? -21.098 1.526 39.945 1.00 89.25 175 VAL A C 1
ATOM 1391 O O . VAL A 1 175 ? -20.340 2.466 40.153 1.00 89.25 175 VAL A O 1
ATOM 1394 N N . VAL A 1 176 ? -22.274 1.426 40.566 1.00 93.81 176 VAL A N 1
ATOM 1395 C CA . VAL A 1 176 ? -22.757 2.305 41.639 1.00 93.81 176 VAL A CA 1
ATOM 1396 C C . VAL A 1 176 ? -23.046 1.370 42.784 1.00 93.81 176 VAL A C 1
ATOM 1398 O O . VAL A 1 176 ? -23.859 0.452 42.668 1.00 93.81 176 VAL A O 1
ATOM 1401 N N . VAL A 1 177 ? -22.317 1.584 43.863 1.00 95.19 177 VAL A N 1
ATOM 1402 C CA . VAL A 1 177 ? -22.369 0.787 45.070 1.00 95.19 177 VAL A CA 1
ATOM 1403 C C . VAL A 1 177 ? -23.247 1.532 46.059 1.00 95.19 177 VAL A C 1
ATOM 1405 O O . VAL A 1 177 ? -22.999 2.695 46.376 1.00 95.19 177 VAL A O 1
ATOM 1408 N N . ILE A 1 178 ? -24.294 0.855 46.524 1.00 95.62 178 ILE A N 1
ATOM 1409 C CA . ILE A 1 178 ? -25.171 1.348 47.582 1.00 95.62 178 ILE A CA 1
ATOM 1410 C C . ILE A 1 178 ? -24.883 0.507 48.819 1.00 95.62 178 ILE A C 1
ATOM 1412 O O . ILE A 1 178 ? -25.252 -0.668 48.884 1.00 95.62 178 ILE A O 1
ATOM 1416 N N . THR A 1 179 ? -24.227 1.104 49.803 1.00 96.00 179 THR A N 1
ATOM 1417 C CA . THR A 1 179 ? -23.950 0.457 51.083 1.00 96.00 179 THR A CA 1
ATOM 1418 C C . THR A 1 179 ? -25.045 0.837 52.061 1.00 96.00 179 THR A C 1
ATOM 1420 O O . THR A 1 179 ? -25.245 2.012 52.350 1.00 96.00 179 THR A O 1
ATOM 1423 N N . VAL A 1 180 ? -25.760 -0.151 52.595 1.00 95.75 180 VAL A N 1
ATOM 1424 C CA . VAL A 1 180 ? -26.813 0.069 53.594 1.00 95.75 180 VAL A CA 1
ATOM 1425 C C . VAL A 1 180 ? -26.397 -0.581 54.905 1.00 95.75 180 VAL A C 1
ATOM 1427 O O . VAL A 1 180 ? -26.084 -1.772 54.949 1.00 95.75 180 VAL A O 1
ATOM 1430 N N . ALA A 1 181 ? -26.403 0.187 55.993 1.00 93.69 181 ALA A N 1
ATOM 1431 C CA . ALA A 1 181 ? -25.993 -0.312 57.298 1.00 93.69 181 ALA A CA 1
ATOM 1432 C C . ALA A 1 181 ? -26.922 -1.444 57.781 1.00 93.69 181 ALA A C 1
ATOM 1434 O O . ALA A 1 181 ? -28.149 -1.326 57.768 1.00 93.69 181 ALA A O 1
ATOM 1435 N N . SER A 1 182 ? -26.358 -2.538 58.306 1.00 90.19 182 SER A N 1
ATOM 1436 C CA . SER A 1 182 ? -27.175 -3.672 58.773 1.00 90.19 182 SER A CA 1
ATOM 1437 C C . SER A 1 182 ? -28.178 -3.278 59.866 1.00 90.19 182 SER A C 1
ATOM 1439 O O . SER A 1 182 ? -29.227 -3.909 59.969 1.00 90.19 182 SER A O 1
ATOM 1441 N N . GLY A 1 183 ? -27.881 -2.257 60.677 1.00 88.94 183 GLY A N 1
ATOM 1442 C CA . GLY A 1 183 ? -28.744 -1.820 61.779 1.00 88.94 183 GLY A CA 1
ATOM 1443 C C . GLY A 1 183 ? -30.081 -1.218 61.333 1.00 88.94 183 GLY A C 1
ATOM 1444 O O . GLY A 1 183 ? -31.083 -1.399 62.034 1.00 88.94 183 GLY A O 1
ATOM 1445 N N . ILE A 1 184 ? -30.123 -0.561 60.164 1.00 91.88 184 ILE A N 1
ATOM 1446 C CA . ILE A 1 184 ? -31.369 -0.006 59.609 1.00 91.88 184 ILE A CA 1
ATOM 1447 C C . ILE A 1 184 ? -32.222 -1.090 58.935 1.00 91.88 184 ILE A C 1
ATOM 1449 O O . ILE A 1 184 ? -33.451 -1.029 58.991 1.00 91.88 184 ILE A O 1
ATOM 1453 N N . LEU A 1 185 ? -31.586 -2.120 58.364 1.00 93.25 185 LEU A N 1
ATOM 1454 C CA . LEU A 1 185 ? -32.277 -3.215 57.680 1.00 93.25 185 LEU A CA 1
ATOM 1455 C C . LEU A 1 185 ? -32.756 -4.312 58.632 1.00 93.25 185 LEU A C 1
ATOM 1457 O O . LEU A 1 185 ? -33.889 -4.766 58.510 1.00 93.25 185 LEU A O 1
ATOM 1461 N N . PHE A 1 186 ? -31.933 -4.722 59.597 1.00 92.25 186 PHE A N 1
ATOM 1462 C CA . PHE A 1 186 ? -32.160 -5.932 60.386 1.00 92.25 186 PHE A CA 1
ATOM 1463 C C . PHE A 1 186 ? -32.021 -5.679 61.886 1.00 92.25 186 PHE A C 1
ATOM 1465 O O . PHE A 1 186 ? -31.327 -4.769 62.345 1.00 92.25 186 PHE A O 1
ATOM 1472 N N . ALA A 1 187 ? -32.704 -6.499 62.683 1.00 88.69 187 ALA A N 1
ATOM 1473 C CA . ALA A 1 187 ? -32.378 -6.647 64.100 1.00 88.69 187 ALA A CA 1
ATOM 1474 C C . ALA A 1 187 ? -31.158 -7.579 64.256 1.00 88.69 187 ALA A C 1
ATOM 1476 O O . ALA A 1 187 ? -30.897 -8.380 63.348 1.00 88.69 187 ALA A O 1
ATOM 1477 N N . PRO A 1 188 ? -30.421 -7.518 65.381 1.00 84.06 188 PRO A N 1
ATOM 1478 C CA . PRO A 1 188 ? -29.341 -8.463 65.658 1.00 84.06 188 PRO A CA 1
ATOM 1479 C C . PRO A 1 188 ? -29.800 -9.915 65.459 1.00 84.06 188 PRO A C 1
ATOM 1481 O O . PRO A 1 188 ? -30.862 -10.310 65.937 1.00 84.06 188 PRO A O 1
ATOM 1484 N N . GLY A 1 189 ? -29.041 -10.682 64.673 1.00 81.31 189 GLY A N 1
ATOM 1485 C CA . GLY A 1 189 ? -29.346 -12.074 64.319 1.00 81.31 189 GLY A CA 1
ATOM 1486 C C . GLY A 1 189 ? -30.587 -12.318 63.443 1.00 81.31 189 GLY A C 1
ATOM 1487 O O . GLY A 1 189 ? -30.889 -13.453 63.093 1.00 81.31 189 GLY A O 1
ATOM 1488 N N . SER A 1 190 ? -31.327 -11.285 63.044 1.00 85.94 190 SER A N 1
ATOM 1489 C CA . SER A 1 190 ? -32.504 -11.460 62.189 1.00 85.94 190 SER A CA 1
ATOM 1490 C C . SER A 1 190 ? -32.160 -11.328 60.703 1.00 85.94 190 SER A C 1
ATOM 1492 O O . SER A 1 190 ? -31.265 -10.565 60.323 1.00 85.94 190 SER A O 1
ATOM 1494 N N . VAL A 1 191 ? -32.922 -12.040 59.868 1.00 89.12 191 VAL A N 1
ATOM 1495 C CA . VAL A 1 191 ? -33.010 -11.830 58.410 1.00 89.12 191 VAL A CA 1
ATOM 1496 C C . VAL A 1 191 ? -34.302 -11.111 58.009 1.00 89.12 191 VAL A C 1
ATOM 1498 O O . VAL A 1 191 ? -34.498 -10.793 56.841 1.00 89.12 191 VAL A O 1
ATOM 1501 N N . ALA A 1 192 ? -35.211 -10.873 58.960 1.00 91.25 192 ALA A N 1
ATOM 1502 C CA . ALA A 1 192 ? -36.442 -10.140 58.704 1.00 91.25 192 ALA A CA 1
ATOM 1503 C C . ALA A 1 192 ? -36.138 -8.643 58.598 1.00 91.25 192 ALA A C 1
ATOM 1505 O O . ALA A 1 192 ? -35.515 -8.063 59.494 1.00 91.25 192 ALA A O 1
ATOM 1506 N N . ILE A 1 193 ? -36.587 -8.035 57.502 1.00 94.44 193 ILE A N 1
ATOM 1507 C CA . ILE A 1 193 ? -36.368 -6.618 57.234 1.00 94.44 193 ILE A CA 1
ATOM 1508 C C . ILE A 1 193 ? -37.289 -5.788 58.136 1.00 94.44 193 ILE A C 1
ATOM 1510 O O . ILE A 1 193 ? -38.494 -6.033 58.224 1.00 94.44 193 ILE A O 1
ATOM 1514 N N . LYS A 1 194 ? -36.717 -4.795 58.818 1.00 95.81 194 LYS A N 1
ATOM 1515 C CA . LYS A 1 194 ? -37.454 -3.828 59.640 1.00 95.81 194 LYS A CA 1
ATOM 1516 C C . LYS A 1 194 ? -38.355 -2.950 58.769 1.00 95.81 194 LYS A C 1
ATOM 1518 O O . LYS A 1 194 ? -38.038 -2.662 57.619 1.00 95.81 194 LYS A O 1
ATOM 1523 N N . SER A 1 195 ? -39.425 -2.406 59.348 1.00 94.81 195 SER A N 1
ATOM 1524 C CA . SER A 1 195 ? -40.310 -1.453 58.657 1.00 94.81 195 SER A CA 1
ATOM 1525 C C . SER A 1 195 ? -39.555 -0.242 58.092 1.00 94.81 195 SER A C 1
ATOM 1527 O O . SER A 1 195 ? -39.826 0.190 56.974 1.00 94.81 195 SER A O 1
ATOM 1529 N N . GLN A 1 196 ? -38.571 0.278 58.829 1.00 90.81 196 GLN A N 1
ATOM 1530 C CA . GLN A 1 196 ? -37.694 1.350 58.359 1.00 90.81 196 GLN A CA 1
ATOM 1531 C C . GLN A 1 196 ? -36.802 0.894 57.197 1.00 90.81 196 GLN A C 1
ATOM 1533 O O . GLN A 1 196 ? -36.704 1.606 56.203 1.00 90.81 196 GLN A O 1
ATOM 1538 N N . GLY A 1 197 ? -36.225 -0.309 57.277 1.00 93.69 197 GLY A N 1
ATOM 1539 C CA . GLY A 1 197 ? -35.460 -0.912 56.187 1.00 93.69 197 GLY A CA 1
ATOM 1540 C C . GLY A 1 197 ? -36.276 -1.049 54.900 1.00 93.69 197 GLY A C 1
ATOM 1541 O O . GLY A 1 197 ? -35.801 -0.657 53.839 1.00 93.69 197 GLY A O 1
ATOM 1542 N N . ASN A 1 198 ? -37.540 -1.477 54.996 1.00 94.81 198 ASN A N 1
ATOM 1543 C CA . ASN A 1 198 ? -38.450 -1.542 53.845 1.00 94.81 198 ASN A CA 1
ATOM 1544 C C . ASN A 1 198 ? -38.674 -0.172 53.191 1.00 94.81 198 ASN A C 1
ATOM 1546 O O . ASN A 1 198 ? -38.742 -0.089 51.968 1.00 94.81 198 ASN A O 1
ATOM 1550 N N . LYS A 1 199 ? -38.744 0.917 53.969 1.00 94.31 199 LYS A N 1
ATOM 1551 C CA . LYS A 1 199 ? -38.858 2.276 53.409 1.00 94.31 199 LYS A CA 1
ATOM 1552 C C . LYS A 1 199 ? -37.606 2.670 52.619 1.00 94.31 199 LYS A C 1
ATOM 1554 O O . LYS A 1 199 ? -37.735 3.245 51.542 1.00 94.31 199 LYS A O 1
ATOM 1559 N N . VAL A 1 200 ? -36.415 2.338 53.124 1.00 95.00 200 VAL A N 1
ATOM 1560 C CA . VAL A 1 200 ? -35.141 2.601 52.430 1.00 95.00 200 VAL A CA 1
ATOM 1561 C C . VAL A 1 200 ? -35.041 1.782 51.143 1.00 95.00 200 VAL A C 1
ATOM 1563 O O . VAL A 1 200 ? -34.779 2.339 50.079 1.00 95.00 200 VAL A O 1
ATOM 1566 N N . LEU A 1 201 ? -35.327 0.480 51.213 1.00 95.62 201 LEU A N 1
ATOM 1567 C CA . LEU A 1 201 ? -35.324 -0.401 50.042 1.00 95.62 201 LEU A CA 1
ATOM 1568 C C . LEU A 1 201 ? -36.366 0.028 49.000 1.00 95.62 201 LEU A C 1
ATOM 1570 O O . LEU A 1 201 ? -36.078 -0.004 47.807 1.00 95.62 201 LEU A O 1
ATOM 1574 N N . ALA A 1 202 ? -37.539 0.512 49.422 1.00 94.88 202 ALA A N 1
ATOM 1575 C CA . ALA A 1 202 ? -38.555 1.034 48.510 1.00 94.88 202 ALA A CA 1
ATOM 1576 C C . ALA A 1 202 ? -38.082 2.283 47.745 1.00 94.88 202 ALA A C 1
ATOM 1578 O O . ALA A 1 202 ? -38.382 2.409 46.555 1.00 94.88 202 ALA A O 1
ATOM 1579 N N . LYS A 1 203 ? -37.319 3.177 48.393 1.00 94.69 203 LYS A N 1
ATOM 1580 C CA . LYS A 1 203 ? -36.681 4.326 47.726 1.00 94.69 203 LYS A CA 1
ATOM 1581 C C . LYS A 1 203 ? -35.639 3.864 46.707 1.00 94.69 203 LYS A C 1
ATOM 1583 O O . LYS A 1 203 ? -35.711 4.270 45.553 1.00 94.69 203 LYS A O 1
ATOM 1588 N N . ILE A 1 204 ? -34.746 2.947 47.094 1.00 94.44 204 ILE A N 1
ATOM 1589 C CA . ILE A 1 204 ? -33.747 2.364 46.180 1.00 94.44 204 ILE A CA 1
ATOM 1590 C C . ILE A 1 204 ? -34.443 1.722 44.969 1.00 94.44 204 ILE A C 1
ATOM 1592 O O . ILE A 1 204 ? -34.103 2.019 43.827 1.00 94.44 204 ILE A O 1
ATOM 1596 N N . ALA A 1 205 ? -35.486 0.919 45.191 1.00 93.19 205 ALA A N 1
ATOM 1597 C CA . ALA A 1 205 ? -36.264 0.303 44.119 1.00 93.19 205 ALA A CA 1
ATOM 1598 C C . ALA A 1 205 ? -36.986 1.335 43.231 1.00 93.19 205 ALA A C 1
ATOM 1600 O O . ALA A 1 205 ? -37.155 1.120 42.031 1.00 93.19 205 ALA A O 1
ATOM 1601 N N . ALA A 1 206 ? -37.443 2.461 43.787 1.00 92.56 206 ALA A N 1
ATOM 1602 C CA . ALA A 1 206 ? -38.036 3.550 43.011 1.00 92.56 206 ALA A CA 1
ATOM 1603 C C . ALA A 1 206 ? -37.003 4.255 42.113 1.00 92.56 206 ALA A C 1
ATOM 1605 O O . ALA A 1 206 ? -37.309 4.505 40.947 1.00 92.56 206 ALA A O 1
ATOM 1606 N N . ALA A 1 207 ? -35.789 4.519 42.610 1.00 91.50 207 ALA A N 1
ATOM 1607 C CA . ALA A 1 207 ? -34.689 5.030 41.790 1.00 91.50 207 ALA A CA 1
ATOM 1608 C C . ALA A 1 207 ? -34.318 4.047 40.672 1.00 91.50 207 ALA A C 1
ATOM 1610 O O . ALA A 1 207 ? -34.303 4.430 39.505 1.00 91.50 207 ALA A O 1
ATOM 1611 N N . LEU A 1 208 ? -34.097 2.770 41.005 1.00 91.81 208 LEU A N 1
ATOM 1612 C CA . LEU A 1 208 ? -33.683 1.748 40.036 1.00 91.81 208 LEU A CA 1
ATOM 1613 C C . LEU A 1 208 ? -34.719 1.531 38.922 1.00 91.81 208 LEU A C 1
ATOM 1615 O O . LEU A 1 208 ? -34.342 1.340 37.770 1.00 91.81 208 LEU A O 1
ATOM 1619 N N . ARG A 1 209 ? -36.023 1.649 39.216 1.00 91.38 209 ARG A N 1
ATOM 1620 C CA . ARG A 1 209 ? -37.093 1.550 38.203 1.00 91.38 209 ARG A CA 1
ATOM 1621 C C . ARG A 1 209 ? -37.017 2.610 37.101 1.00 91.38 209 ARG A C 1
ATOM 1623 O O . ARG A 1 209 ? -37.513 2.363 36.006 1.00 91.38 209 ARG A O 1
ATOM 1630 N N . ARG A 1 210 ? -36.396 3.765 37.361 1.00 90.94 210 ARG A N 1
ATOM 1631 C CA . ARG A 1 210 ? -36.183 4.819 36.349 1.00 90.94 210 ARG A CA 1
ATOM 1632 C C . ARG A 1 210 ? -35.060 4.474 35.366 1.00 90.94 210 ARG A C 1
ATOM 1634 O O . ARG A 1 210 ? -34.948 5.124 34.332 1.00 90.94 210 ARG A O 1
ATOM 1641 N N . TYR A 1 211 ? -34.259 3.455 35.673 1.00 90.19 211 TYR A N 1
ATOM 1642 C CA . TYR A 1 211 ? -33.102 3.032 34.892 1.00 90.19 211 TYR A CA 1
ATOM 1643 C C . TYR A 1 211 ? -33.195 1.528 34.561 1.00 90.19 211 TYR A C 1
ATOM 1645 O O . TYR A 1 211 ? -32.480 0.723 35.163 1.00 90.19 211 TYR A O 1
ATOM 1653 N N . PRO A 1 212 ? -34.083 1.131 33.628 1.00 83.88 212 PRO A N 1
ATOM 1654 C CA . PRO A 1 212 ? -34.319 -0.273 33.282 1.00 83.88 212 PRO A CA 1
ATOM 1655 C C . PRO A 1 212 ? -33.102 -0.928 32.604 1.00 83.88 212 PRO A C 1
ATOM 1657 O O . PRO A 1 212 ? -32.176 -0.246 32.170 1.00 83.88 212 PRO A O 1
ATOM 1660 N N . ASN A 1 213 ? -33.134 -2.260 32.472 1.00 83.88 213 ASN A N 1
ATOM 1661 C CA . ASN A 1 213 ? -32.099 -3.077 31.814 1.00 83.88 213 ASN A CA 1
ATOM 1662 C C . ASN A 1 213 ? -30.720 -3.005 32.487 1.00 83.88 213 ASN A C 1
ATOM 1664 O O . ASN A 1 213 ? -29.690 -2.882 31.824 1.00 83.88 213 ASN A O 1
ATOM 1668 N N . ARG A 1 214 ? -30.703 -3.087 33.819 1.00 83.31 214 ARG A N 1
ATOM 1669 C CA . ARG A 1 214 ? -29.478 -3.104 34.621 1.00 83.31 214 ARG A CA 1
ATOM 1670 C C . ARG A 1 214 ? -29.396 -4.360 35.460 1.00 83.31 214 ARG A C 1
ATOM 1672 O O . ARG A 1 214 ? -30.398 -4.832 35.991 1.00 83.31 214 ARG A O 1
ATOM 1679 N N . GLU A 1 215 ? -28.178 -4.853 35.606 1.00 89.44 215 GLU A N 1
ATOM 1680 C CA . GLU A 1 215 ? -27.873 -5.901 36.563 1.00 89.44 215 GLU A CA 1
ATOM 1681 C C . GLU A 1 215 ? -27.811 -5.298 37.970 1.00 89.44 215 GLU A C 1
ATOM 1683 O O . GLU A 1 215 ? -27.150 -4.284 38.202 1.00 89.44 215 GLU A O 1
ATOM 1688 N N . VAL A 1 216 ? -28.528 -5.915 38.908 1.00 92.31 216 VAL A N 1
ATOM 1689 C CA . VAL A 1 216 ? -28.509 -5.536 40.321 1.00 92.31 216 VAL A CA 1
ATOM 1690 C C . VAL A 1 216 ? -27.953 -6.710 41.102 1.00 92.31 216 VAL A C 1
ATOM 1692 O O . VAL A 1 216 ? -28.572 -7.770 41.175 1.00 92.31 216 VAL A O 1
ATOM 1695 N N . GLN A 1 217 ? -26.790 -6.506 41.712 1.00 94.75 217 GLN A N 1
ATOM 1696 C CA . GLN A 1 217 ? -26.179 -7.494 42.585 1.00 94.75 217 GLN A CA 1
ATOM 1697 C C . GLN A 1 217 ? -26.401 -7.106 44.046 1.00 94.75 217 GLN A C 1
ATOM 1699 O O . GLN A 1 217 ? -25.954 -6.053 44.497 1.00 94.75 217 GLN A O 1
ATOM 1704 N N . VAL A 1 218 ? -27.053 -7.985 44.804 1.00 95.50 218 VAL A N 1
ATOM 1705 C CA . VAL A 1 218 ? -27.238 -7.815 46.249 1.00 95.50 218 VAL A CA 1
ATOM 1706 C C . VAL A 1 218 ? -26.177 -8.631 46.981 1.00 95.50 218 VAL A C 1
ATOM 1708 O O . VAL A 1 218 ? -26.116 -9.849 46.829 1.00 95.50 218 VAL A O 1
ATOM 1711 N N . ARG A 1 219 ? -25.344 -7.968 47.790 1.00 94.19 219 ARG A N 1
ATOM 1712 C CA . ARG A 1 219 ? -24.323 -8.617 48.627 1.00 94.19 219 ARG A CA 1
ATOM 1713 C C . ARG A 1 219 ? -24.665 -8.427 50.102 1.00 94.19 219 ARG A C 1
ATOM 1715 O O . ARG A 1 219 ? -24.895 -7.305 50.546 1.00 94.19 219 ARG A O 1
ATOM 1722 N N . GLY A 1 220 ? -24.708 -9.523 50.852 1.00 93.06 220 GLY A N 1
ATOM 1723 C CA . GLY A 1 220 ? -24.851 -9.504 52.305 1.00 93.06 220 GLY A CA 1
ATOM 1724 C C . GLY A 1 220 ? -23.485 -9.659 52.959 1.00 93.06 220 GLY A C 1
ATOM 1725 O O . GLY A 1 220 ? -22.738 -10.549 52.575 1.00 93.06 220 GLY A O 1
ATOM 1726 N N . ASN A 1 221 ? -23.181 -8.828 53.955 1.00 90.75 221 ASN A N 1
ATOM 1727 C CA . ASN A 1 221 ? -21.953 -8.916 54.746 1.00 90.75 221 ASN A CA 1
ATOM 1728 C C . ASN A 1 221 ? -22.299 -9.058 56.238 1.00 90.75 221 ASN A C 1
ATOM 1730 O O . ASN A 1 221 ? -23.351 -8.593 56.693 1.00 90.75 221 ASN A O 1
ATOM 1734 N N . THR A 1 222 ? -21.400 -9.669 57.003 1.00 86.31 222 THR A N 1
ATOM 1735 C CA . THR A 1 222 ? -21.411 -9.705 58.475 1.00 86.31 222 THR A CA 1
ATOM 1736 C C . THR A 1 222 ? -20.071 -9.196 58.999 1.00 86.31 222 THR A C 1
ATOM 1738 O O . THR A 1 222 ? -19.132 -9.004 58.226 1.00 86.31 222 THR A O 1
ATOM 1741 N N . ASP A 1 223 ? -19.969 -8.984 60.309 1.00 82.25 223 ASP A N 1
ATOM 1742 C CA . ASP A 1 223 ? -18.663 -8.845 60.947 1.00 82.25 223 ASP A CA 1
ATOM 1743 C C . ASP A 1 223 ? -17.962 -10.215 61.067 1.00 82.25 223 ASP A C 1
ATOM 1745 O O . ASP A 1 223 ? -18.450 -11.247 60.590 1.00 82.25 223 ASP A O 1
ATOM 1749 N N . ASN A 1 224 ? -16.772 -10.206 61.665 1.00 81.25 224 ASN A N 1
ATOM 1750 C CA . ASN A 1 224 ? -15.963 -11.394 61.921 1.00 81.25 224 ASN A CA 1
ATOM 1751 C C . ASN A 1 224 ? -16.277 -12.058 63.274 1.00 81.25 224 ASN A C 1
ATOM 1753 O O . ASN A 1 224 ? -15.576 -12.998 63.656 1.00 81.25 224 ASN A O 1
ATOM 1757 N N . GLN A 1 225 ? -17.288 -11.585 64.013 1.00 80.19 225 GLN A N 1
ATOM 1758 C CA . GLN A 1 225 ? -17.645 -12.186 65.293 1.00 80.19 225 GLN A CA 1
ATOM 1759 C C . GLN A 1 225 ? -18.397 -13.494 65.051 1.00 80.19 225 GLN A C 1
ATOM 1761 O O . GLN A 1 225 ? -19.231 -13.603 64.146 1.00 80.19 225 GLN A O 1
ATOM 1766 N N . ARG A 1 226 ? -18.090 -14.514 65.860 1.00 81.62 226 ARG A N 1
ATOM 1767 C CA . ARG A 1 226 ? -18.798 -15.793 65.791 1.00 81.62 226 ARG A CA 1
ATOM 1768 C C . ARG A 1 226 ? -20.266 -15.562 66.133 1.00 81.62 226 ARG A C 1
ATOM 1770 O O . ARG A 1 226 ? -20.578 -14.846 67.084 1.00 81.62 226 ARG A O 1
ATOM 1777 N N . ILE A 1 227 ? -21.159 -16.193 65.378 1.00 85.44 227 ILE A N 1
ATOM 1778 C CA . ILE A 1 227 ? -22.580 -16.181 65.711 1.00 85.44 227 ILE A CA 1
ATOM 1779 C C . ILE A 1 227 ? -22.795 -16.781 67.108 1.00 85.44 227 ILE A C 1
ATOM 1781 O O . ILE A 1 227 ? -22.053 -17.668 67.536 1.00 85.44 227 ILE A O 1
ATOM 1785 N N . SER A 1 228 ? -23.813 -16.311 67.824 1.00 85.12 228 SER A N 1
ATOM 1786 C CA . SER A 1 228 ? -24.156 -16.895 69.121 1.00 85.12 228 SER A CA 1
ATOM 1787 C C . SER A 1 228 ? -24.754 -18.292 68.959 1.00 85.12 228 SER A C 1
ATOM 1789 O O . SER A 1 228 ? -25.391 -18.579 67.948 1.00 85.12 228 SER A O 1
ATOM 1791 N N . GLU A 1 229 ? -24.607 -19.142 69.979 1.00 85.38 229 GLU A N 1
ATOM 1792 C CA . GLU A 1 229 ? -25.132 -20.520 69.982 1.00 85.38 229 GLU A CA 1
ATOM 1793 C C . GLU A 1 229 ? -26.630 -20.565 69.648 1.00 85.38 229 GLU A C 1
ATOM 1795 O O . GLU A 1 229 ? -27.055 -21.295 68.759 1.00 85.38 229 GLU A O 1
ATOM 1800 N N . ARG A 1 230 ? -27.414 -19.663 70.251 1.00 83.69 230 ARG A N 1
ATOM 1801 C CA . ARG A 1 230 ? -28.852 -19.508 69.972 1.00 83.69 230 ARG A CA 1
ATOM 1802 C C . ARG A 1 230 ? -29.158 -19.180 68.506 1.00 83.69 230 ARG A C 1
ATOM 1804 O O . ARG A 1 230 ? -30.256 -19.438 68.021 1.00 83.69 230 ARG A O 1
ATOM 1811 N N . LEU A 1 231 ? -28.240 -18.506 67.816 1.00 83.19 231 LEU A N 1
ATOM 1812 C CA . LEU A 1 231 ? -28.405 -18.149 66.411 1.00 83.19 231 LEU A CA 1
ATOM 1813 C C . LEU A 1 231 ? -27.914 -19.255 65.473 1.00 83.19 231 LEU A C 1
ATOM 1815 O O . LEU A 1 231 ? -28.500 -19.419 64.402 1.00 83.19 231 LEU A O 1
ATOM 1819 N N . ALA A 1 232 ? -26.917 -20.028 65.913 1.00 86.19 232 ALA A N 1
ATOM 1820 C CA . ALA A 1 232 ? -26.364 -21.183 65.209 1.00 86.19 232 ALA A CA 1
ATOM 1821 C C . ALA A 1 232 ? -27.401 -22.270 64.929 1.00 86.19 232 ALA A C 1
ATOM 1823 O O . ALA A 1 232 ? -27.362 -22.894 63.875 1.00 86.19 232 ALA A O 1
ATOM 1824 N N . GLU A 1 233 ? -28.397 -22.416 65.806 1.00 86.06 233 GLU A N 1
ATOM 1825 C CA . GLU A 1 233 ? -29.541 -23.315 65.594 1.00 86.06 233 GLU A CA 1
ATOM 1826 C C . GLU A 1 233 ? -30.343 -23.005 64.315 1.00 86.06 233 GLU A C 1
ATOM 1828 O O . GLU A 1 233 ? -31.053 -23.867 63.801 1.00 86.06 233 GLU A O 1
ATOM 1833 N N . ARG A 1 234 ? -30.273 -21.767 63.806 1.00 84.50 234 ARG A N 1
ATOM 1834 C CA . ARG A 1 234 ? -31.026 -21.318 62.622 1.00 84.50 234 ARG A CA 1
ATOM 1835 C C . ARG A 1 234 ? -30.138 -20.927 61.443 1.00 84.50 234 ARG A C 1
ATOM 1837 O O . ARG A 1 234 ? -30.570 -21.059 60.302 1.00 84.50 234 ARG A O 1
ATOM 1844 N N . TRP A 1 235 ? -28.947 -20.410 61.711 1.00 88.31 235 TRP A N 1
ATOM 1845 C CA . TRP A 1 235 ? -27.965 -19.992 60.716 1.00 88.31 235 TRP A CA 1
ATOM 1846 C C . TRP A 1 235 ? -26.624 -20.522 61.186 1.00 88.31 235 TRP A C 1
ATOM 1848 O O . TRP A 1 235 ? -26.101 -19.961 62.128 1.00 88.31 235 TRP A O 1
ATOM 1858 N N . GLU A 1 236 ? -26.095 -21.589 60.597 1.00 88.81 236 GLU A N 1
ATOM 1859 C CA . GLU A 1 236 ? -24.927 -22.304 61.140 1.00 88.81 236 GLU A CA 1
ATOM 1860 C C . GLU A 1 236 ? -23.668 -21.428 61.244 1.00 88.81 236 GLU A C 1
ATOM 1862 O O . GLU A 1 236 ? -22.891 -21.533 62.196 1.00 88.81 236 GLU A O 1
ATOM 1867 N N . THR A 1 237 ? -23.480 -20.516 60.290 1.00 90.69 237 THR A N 1
ATOM 1868 C CA . THR A 1 237 ? -22.381 -19.557 60.270 1.00 90.69 237 THR A CA 1
ATOM 1869 C C . THR A 1 237 ? -22.830 -18.189 59.736 1.00 90.69 237 THR A C 1
ATOM 1871 O O . THR A 1 237 ? -23.978 -17.948 59.345 1.00 90.69 237 THR A O 1
ATOM 1874 N N . ASN A 1 238 ? -21.885 -17.248 59.698 1.00 90.19 238 ASN A N 1
ATOM 1875 C CA . ASN A 1 238 ? -22.077 -15.948 59.062 1.00 90.19 238 ASN A CA 1
ATOM 1876 C C . ASN A 1 238 ? -22.346 -16.043 57.544 1.00 90.19 238 ASN A C 1
ATOM 1878 O O . ASN A 1 238 ? -22.952 -15.127 56.978 1.00 90.19 238 ASN A O 1
ATOM 1882 N N . TRP A 1 239 ? -21.965 -17.143 56.882 1.00 91.75 239 TRP A N 1
ATOM 1883 C CA . TRP A 1 239 ? -22.271 -17.377 55.467 1.00 91.75 239 TRP A CA 1
ATOM 1884 C C . TRP A 1 239 ? -23.772 -17.525 55.227 1.00 91.75 239 TRP A C 1
ATOM 1886 O O . TRP A 1 239 ? -24.340 -16.804 54.406 1.00 91.75 239 TRP A O 1
ATOM 1896 N N . GLU A 1 240 ? -24.449 -18.382 55.989 1.00 92.12 240 GLU A N 1
ATOM 1897 C CA . GLU A 1 240 ? -25.887 -18.610 55.831 1.00 92.12 240 GLU A CA 1
ATOM 1898 C C . GLU A 1 240 ? -26.675 -17.358 56.234 1.00 92.12 240 GLU A C 1
ATOM 1900 O O . GLU A 1 240 ? -27.643 -16.986 55.565 1.00 92.12 240 GLU A O 1
ATOM 1905 N N . LEU A 1 241 ? -26.232 -16.656 57.285 1.00 90.81 241 LEU A N 1
ATOM 1906 C CA . LEU A 1 241 ? -26.864 -15.414 57.729 1.00 90.81 241 LEU A CA 1
ATOM 1907 C C . LEU A 1 241 ? -26.758 -14.303 56.670 1.00 90.81 241 LEU A C 1
ATOM 1909 O O . LEU A 1 241 ? -27.747 -13.621 56.383 1.00 90.81 241 LEU A O 1
ATOM 1913 N N . SER A 1 242 ? -25.572 -14.105 56.089 1.00 93.19 242 SER A N 1
ATOM 1914 C CA . SER A 1 242 ? -25.343 -13.087 55.056 1.00 93.19 242 SER A CA 1
ATOM 1915 C C . SER A 1 242 ? -26.093 -13.403 53.759 1.00 93.19 242 SER A C 1
ATOM 1917 O O . SER A 1 242 ? -26.788 -12.526 53.232 1.00 93.19 242 SER A O 1
ATOM 1919 N N . ALA A 1 243 ? -26.051 -14.656 53.297 1.00 93.81 243 ALA A N 1
ATOM 1920 C CA . ALA A 1 243 ? -26.801 -15.121 52.132 1.00 93.81 243 ALA A CA 1
ATOM 1921 C C . ALA A 1 243 ? -28.320 -15.011 52.351 1.00 93.81 243 ALA A C 1
ATOM 1923 O O . ALA A 1 243 ? -29.051 -14.537 51.474 1.00 93.81 243 ALA A O 1
ATOM 1924 N N . GLY A 1 244 ? -28.803 -15.368 53.545 1.00 93.00 244 GLY A N 1
ATOM 1925 C CA . GLY A 1 244 ? -30.205 -15.228 53.935 1.00 93.00 244 GLY A CA 1
ATOM 1926 C C . GLY A 1 244 ? -30.671 -13.771 53.922 1.00 93.00 244 GLY A C 1
ATOM 1927 O O . GLY A 1 244 ? -31.740 -13.470 53.386 1.00 93.00 244 GLY A O 1
ATOM 1928 N N . ARG A 1 245 ? -29.856 -12.843 54.440 1.00 94.38 245 ARG A N 1
ATOM 1929 C CA . ARG A 1 245 ? -30.134 -11.396 54.388 1.00 94.38 245 ARG A CA 1
ATOM 1930 C C . ARG A 1 245 ? -30.152 -10.857 52.962 1.00 94.38 245 ARG A C 1
ATOM 1932 O O . ARG A 1 245 ? -31.092 -10.148 52.612 1.00 94.38 245 ARG A O 1
ATOM 1939 N N . ALA A 1 246 ? -29.170 -11.218 52.138 1.00 96.06 246 ALA A N 1
ATOM 1940 C CA . ALA A 1 246 ? -29.127 -10.812 50.734 1.00 96.06 246 ALA A CA 1
ATOM 1941 C C . ALA A 1 246 ? -30.362 -11.315 49.970 1.00 96.06 246 ALA A C 1
ATOM 1943 O O . ALA A 1 246 ? -31.032 -10.542 49.292 1.00 96.06 246 ALA A O 1
ATOM 1944 N N . THR A 1 247 ? -30.735 -12.581 50.175 1.00 94.94 247 THR A N 1
ATOM 1945 C CA . THR A 1 247 ? -31.930 -13.189 49.567 1.00 94.94 247 THR A CA 1
ATOM 1946 C C . THR A 1 247 ? -33.218 -12.501 50.017 1.00 94.94 247 THR A C 1
ATOM 1948 O O . THR A 1 247 ? -34.165 -12.392 49.243 1.00 94.94 247 THR A O 1
ATOM 1951 N N . ARG A 1 248 ? -33.282 -12.032 51.269 1.00 94.56 248 ARG A N 1
ATOM 1952 C CA . ARG A 1 248 ? -34.436 -11.277 51.776 1.00 94.56 248 ARG A CA 1
ATOM 1953 C C . ARG A 1 248 ? -34.537 -9.880 51.180 1.00 94.56 248 ARG A C 1
ATOM 1955 O O . ARG A 1 248 ? -35.652 -9.439 50.975 1.00 94.56 248 ARG A O 1
ATOM 1962 N N . VAL A 1 249 ? -33.413 -9.219 50.909 1.00 95.19 249 VAL A N 1
ATOM 1963 C CA . VAL A 1 249 ? -33.372 -7.907 50.235 1.00 95.19 249 VAL A CA 1
ATOM 1964 C C . VAL A 1 249 ? -33.680 -8.025 48.742 1.00 95.19 249 VAL A C 1
ATOM 1966 O O . VAL A 1 249 ? -34.260 -7.111 48.169 1.00 95.19 249 VAL A O 1
ATOM 1969 N N . LEU A 1 250 ? -33.287 -9.136 48.116 1.00 93.94 250 LEU A N 1
ATOM 1970 C CA . LEU A 1 250 ? -33.557 -9.414 46.705 1.00 93.94 250 LEU A CA 1
ATOM 1971 C C . LEU A 1 250 ? -35.055 -9.614 46.404 1.00 93.94 250 LEU A C 1
ATOM 1973 O O . LEU A 1 250 ? -35.480 -9.375 45.277 1.00 93.94 250 LEU A O 1
ATOM 1977 N N . ARG A 1 251 ? -35.824 -10.098 47.384 1.00 90.62 251 ARG A N 1
ATOM 1978 C CA . ARG A 1 251 ? -37.260 -10.397 47.275 1.00 90.62 251 ARG A CA 1
ATOM 1979 C C . ARG A 1 251 ? -38.122 -9.174 47.547 1.00 90.62 251 ARG A C 1
ATOM 1981 O O . ARG A 1 251 ? -39.131 -9.030 46.826 1.00 90.62 251 ARG A O 1
#

Secondary structure (DSSP, 8-state):
---------------------HHHHHHHHHHHHHHHHHHHHHHHHHHHHHHHHHHHHHHHHHHHHHHHHHHHHHHHHHHHHHHHHHHHHHHHHHHHHHHHHHHHHHHHHHHHHHHHHHHHHHHHHHHHHHHHHHHHHHHHHHHHHHHHHHHHHHHHHTHHHHHTTSEEEEEETTEEEEEE-HHHHB-TT--SBPHHHHHHHHHHHHHHHTS-S----------SSPPPHHHHTT-SSHHHHHHHHHHHHH-

Foldseek 3Di:
DDDDDDDDDDDDDDDDDDDDDPVVVVVVVVVVVVVVVVVVVVVVVVVVVVVVVVVVVVVVVVVVVVVVVVVVVVVVVVVVVVVVVVVVVVVVVVVVVVVVVVVVVVVVVVVVVVVVVVVVVVVVVVVVVVVVVVVVVVVLVVLVVVQVVLLVLLCVLCVVCVVVVQWDWDDDRSDIDIDGHCVQQDDVLDLHGDPSSVVSLVSNVVSVVVPPDDDDDFWFDDDPDFDDPVSCVPQVTRVSSRVSNSVSSVD

Radius of gyration: 76.07 Å; chains: 1; bounding box: 130×70×189 Å

pLDDT: mean 89.63, std 13.1, range [37.78, 98.25]